Protein AF-A0AAD8YPF7-F1 (afdb_monomer_lite)

Organism: NCBI:txid267567

Secondary structure (DSSP, 8-state):
--------------------------S--PPPPPP-----------------------SSSSSSS--S------------------HHHHHHHHHHHTT--HHHHHHHHHHHHHTT--GGGHHHHHHHHH-BGGGTB-SSHHHHHHHHHHHHHHHTTPPEEEEEEE-GGGEE--SB-TTS-B--EE---TT-EEEEEETT-BHHHHHHH--STTHHHHHHH---TTTTSSS-STTEEEE-TTT--TT--TT---SS---TTS--PPPHHHHHHHTTSSS--TTEEETTT-B--GGGTT-EEEPPS----TTTT-----

Radius of gyration: 32.06 Å; chains: 1; bounding box: 86×51×124 Å

Sequence (318 aa):
MVSGTSIMATYAAPHRRRLISAALSSVMQPPSAQSISSAAKCNTSFARSSSSFMPTESVRNAFNKTSKNFNLRKFSVSKDGSSAQSPTQQTTAFLLSLGYSNAVSKGIIDALIQNGIPHSSLLGMVKGLAGRYEVGEDAGLETLAASVKTELETMQGKEQLKVWFLPSTGWSSEGEDDDGFGIPTIHSMDRAFPVQVHEGTNLADIARFGTSENCGVLREYLECACNGIMACSTCHVVVHPEWFDSTKPSDEVSASGVDQSKIGTPTEAEQDMLDLAFEPQSTSRLGCQITLTKALDGLVILLPEGSNNLMDDIPFDG

Structure (mmCIF, N/CA/C/O backbone):
data_AF-A0AAD8YPF7-F1
#
_entry.id   AF-A0AAD8YPF7-F1
#
loop_
_atom_site.group_PDB
_atom_site.id
_atom_site.type_symbol
_atom_site.label_atom_id
_atom_site.label_alt_id
_atom_site.label_comp_id
_atom_site.label_asym_id
_atom_site.label_entity_id
_atom_site.label_seq_id
_atom_site.pdbx_PDB_ins_code
_atom_site.Cartn_x
_atom_site.Cartn_y
_atom_site.Cartn_z
_atom_site.occupancy
_atom_site.B_iso_or_equiv
_atom_site.auth_seq_id
_atom_site.auth_comp_id
_atom_site.auth_asym_id
_atom_site.auth_atom_id
_atom_site.pdbx_PDB_model_num
ATOM 1 N N . MET A 1 1 ? 33.433 -5.000 -75.483 1.00 39.78 1 MET A N 1
ATOM 2 C CA . MET A 1 1 ? 33.332 -5.836 -74.270 1.00 39.78 1 MET A CA 1
ATOM 3 C C . MET A 1 1 ? 31.909 -5.685 -73.738 1.00 39.78 1 MET A C 1
ATOM 5 O O . MET A 1 1 ? 31.515 -4.561 -73.479 1.00 39.78 1 MET A O 1
ATOM 9 N N . VAL A 1 2 ? 31.146 -6.787 -73.794 1.00 38.09 2 VAL A N 1
ATOM 10 C CA . VAL A 1 2 ? 29.875 -7.166 -73.112 1.00 38.09 2 VAL A CA 1
ATOM 11 C C . VAL A 1 2 ? 29.135 -6.029 -72.365 1.00 38.09 2 VAL A C 1
ATOM 13 O O . VAL A 1 2 ? 29.682 -5.494 -71.414 1.00 38.09 2 VAL A O 1
ATOM 16 N N . SER A 1 3 ? 28.008 -5.470 -72.837 1.00 37.22 3 SER A N 1
ATOM 17 C CA . SER A 1 3 ? 26.609 -5.971 -72.904 1.00 37.22 3 SER A CA 1
ATOM 18 C C . SER A 1 3 ? 25.967 -6.287 -71.543 1.00 37.22 3 SER A C 1
ATOM 20 O O . SER A 1 3 ? 26.499 -7.108 -70.803 1.00 37.22 3 SER A O 1
ATOM 22 N N . GLY A 1 4 ? 24.802 -5.684 -71.252 1.00 36.09 4 GLY A N 1
ATOM 23 C CA . GLY A 1 4 ? 23.932 -6.108 -70.146 1.00 36.09 4 GLY A CA 1
ATOM 24 C C . GLY A 1 4 ? 22.952 -5.051 -69.624 1.00 36.09 4 GLY A C 1
ATOM 25 O O . GLY A 1 4 ? 23.230 -4.386 -68.636 1.00 36.09 4 GLY A O 1
ATOM 26 N N . THR A 1 5 ? 21.804 -4.916 -70.283 1.00 40.69 5 THR A N 1
ATOM 27 C CA . THR A 1 5 ? 20.672 -4.035 -69.949 1.00 40.69 5 THR A CA 1
ATOM 28 C C . THR A 1 5 ? 19.732 -4.675 -68.903 1.00 40.69 5 THR A C 1
ATOM 30 O O . THR A 1 5 ? 19.559 -5.887 -68.921 1.00 40.69 5 THR A O 1
ATOM 33 N N . SER A 1 6 ? 19.141 -3.827 -68.040 1.00 38.59 6 SER A N 1
ATOM 34 C CA . SER A 1 6 ? 17.859 -3.880 -67.277 1.00 38.59 6 SER A CA 1
ATOM 35 C C . SER A 1 6 ? 16.970 -5.131 -67.372 1.00 38.59 6 SER A C 1
ATOM 37 O O . SER A 1 6 ? 16.766 -5.540 -68.503 1.00 38.59 6 SER A O 1
ATOM 39 N N . ILE A 1 7 ? 16.329 -5.588 -66.262 1.00 38.66 7 ILE A N 1
ATOM 40 C CA . ILE A 1 7 ? 14.843 -5.679 -66.077 1.00 38.66 7 ILE A CA 1
ATOM 41 C C . ILE A 1 7 ? 14.451 -5.766 -64.570 1.00 38.66 7 ILE A C 1
ATOM 43 O O . ILE A 1 7 ? 15.032 -6.528 -63.803 1.00 38.66 7 ILE A O 1
ATOM 47 N N . MET A 1 8 ? 13.416 -5.001 -64.195 1.00 39.25 8 MET A N 1
ATOM 48 C CA . MET A 1 8 ? 12.524 -5.126 -63.024 1.00 39.25 8 MET A CA 1
ATOM 49 C C . MET A 1 8 ? 11.818 -6.494 -62.901 1.00 39.25 8 MET A C 1
ATOM 51 O O . MET A 1 8 ? 11.383 -7.053 -63.905 1.00 39.25 8 MET A O 1
ATOM 55 N N . ALA A 1 9 ? 11.543 -6.944 -61.671 1.00 33.50 9 ALA A N 1
ATOM 56 C CA . ALA A 1 9 ? 10.462 -7.894 -61.391 1.00 33.50 9 ALA A CA 1
ATOM 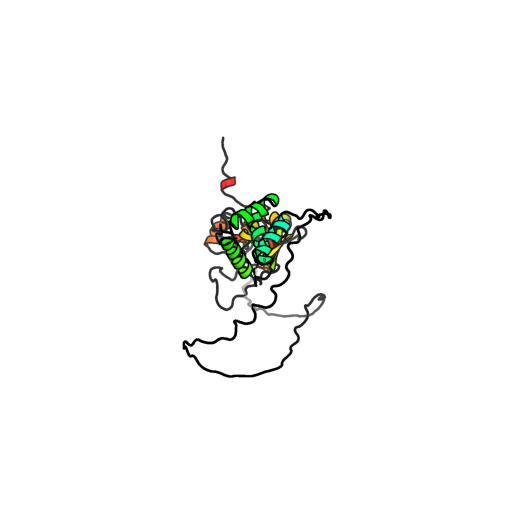57 C C . ALA A 1 9 ? 9.855 -7.658 -59.994 1.00 33.50 9 ALA A C 1
ATOM 59 O O . ALA A 1 9 ? 10.489 -7.870 -58.965 1.00 33.50 9 ALA A O 1
ATOM 60 N N . THR A 1 10 ? 8.603 -7.206 -59.997 1.00 36.31 10 THR A N 1
ATOM 61 C CA . THR A 1 10 ? 7.590 -7.343 -58.942 1.00 36.31 10 THR A CA 1
ATOM 62 C C . THR A 1 10 ? 7.294 -8.821 -58.644 1.00 36.31 10 THR A C 1
ATOM 64 O O . THR A 1 10 ? 7.485 -9.634 -59.535 1.00 36.31 10 THR A O 1
ATOM 67 N N . TYR A 1 11 ? 6.816 -9.151 -57.431 1.00 31.17 11 TYR A N 1
ATOM 68 C CA . TYR A 1 11 ? 5.842 -10.216 -57.050 1.00 31.17 11 TYR A CA 1
ATOM 69 C C . TYR A 1 11 ? 5.904 -10.382 -55.508 1.00 31.17 11 TYR A C 1
ATOM 71 O O . TYR A 1 11 ? 6.934 -10.754 -54.965 1.00 31.17 11 TYR A O 1
ATOM 79 N N . ALA A 1 12 ? 4.951 -9.845 -54.738 1.00 30.47 12 ALA A N 1
ATOM 80 C CA . ALA A 1 12 ? 3.697 -10.474 -54.289 1.00 30.47 12 ALA A CA 1
ATOM 81 C C . ALA A 1 12 ? 3.875 -11.654 -53.300 1.00 30.47 12 ALA A C 1
ATOM 83 O O . ALA A 1 12 ? 4.396 -12.712 -53.641 1.00 30.47 12 ALA A O 1
ATOM 84 N N . ALA A 1 13 ? 3.375 -11.447 -52.075 1.00 36.94 13 ALA A N 1
ATOM 85 C CA . ALA A 1 13 ? 3.257 -12.426 -50.992 1.00 36.94 13 ALA A CA 1
ATOM 86 C C . ALA A 1 13 ? 2.342 -13.615 -51.343 1.00 36.94 13 ALA A C 1
ATOM 88 O O . ALA A 1 13 ? 1.473 -13.505 -52.213 1.00 36.94 13 ALA A O 1
ATOM 89 N N . PRO A 1 14 ? 2.434 -14.715 -50.572 1.00 39.81 14 PRO A N 1
ATOM 90 C CA . PRO A 1 14 ? 1.197 -15.219 -49.979 1.00 39.81 14 PRO A CA 1
ATOM 91 C C . PRO A 1 14 ? 1.333 -15.751 -48.540 1.00 39.81 14 PRO A C 1
ATOM 93 O O . PRO A 1 14 ? 2.233 -16.515 -48.196 1.00 39.81 14 PRO A O 1
ATOM 96 N N . HIS A 1 15 ? 0.314 -15.429 -47.741 1.00 33.12 15 HIS A N 1
ATOM 97 C CA . HIS A 1 15 ? -0.159 -16.191 -46.583 1.00 33.12 15 HIS A CA 1
ATOM 98 C C . HIS A 1 15 ? -0.130 -17.712 -46.814 1.00 33.12 15 HIS A C 1
ATOM 100 O O . HIS A 1 15 ? -0.743 -18.182 -47.774 1.00 33.12 15 HIS A O 1
ATOM 106 N N . ARG A 1 16 ? 0.378 -18.496 -45.847 1.00 34.66 16 ARG A N 1
ATOM 107 C CA . ARG A 1 16 ? -0.171 -19.833 -45.536 1.00 34.66 16 ARG A CA 1
ATOM 108 C C . ARG A 1 16 ? -0.077 -20.193 -44.051 1.00 34.66 16 ARG A C 1
ATOM 110 O O . ARG A 1 16 ? 0.998 -20.295 -43.478 1.00 34.66 16 ARG A O 1
ATOM 117 N N . ARG A 1 17 ? -1.260 -20.475 -43.498 1.00 37.19 17 ARG A N 1
ATOM 118 C CA . ARG A 1 17 ? -1.534 -21.263 -42.288 1.00 37.19 17 ARG A CA 1
ATOM 119 C C . ARG A 1 17 ? -1.098 -22.730 -42.456 1.00 37.19 17 ARG A C 1
ATOM 121 O O . ARG A 1 17 ? -1.396 -23.311 -43.499 1.00 37.19 17 ARG A O 1
ATOM 128 N N . ARG A 1 18 ? -0.564 -23.335 -41.387 1.00 32.81 18 ARG A N 1
ATOM 129 C CA . ARG A 1 18 ? -0.701 -24.746 -40.922 1.00 32.81 18 ARG A CA 1
ATOM 130 C C . ARG A 1 18 ? -0.393 -24.700 -39.410 1.00 32.81 18 ARG A C 1
ATOM 132 O O . ARG A 1 18 ? 0.644 -24.154 -39.074 1.00 32.81 18 ARG A O 1
ATOM 139 N N . LEU A 1 19 ? -1.277 -24.949 -38.437 1.00 31.56 19 LEU A N 1
ATOM 140 C CA . LEU A 1 19 ? -2.079 -26.126 -38.050 1.00 31.56 19 LEU A CA 1
ATOM 141 C C . LEU A 1 19 ? -1.302 -27.447 -37.900 1.00 31.56 19 LEU A C 1
ATOM 143 O O . LEU A 1 19 ? -0.623 -27.859 -38.837 1.00 31.56 19 LEU A O 1
ATOM 147 N N . ILE A 1 20 ? -1.602 -28.117 -36.765 1.00 30.06 20 ILE A N 1
ATOM 148 C CA . ILE A 1 20 ? -1.208 -29.450 -36.238 1.00 30.06 20 ILE A CA 1
ATOM 149 C C . ILE A 1 20 ? 0.003 -29.374 -35.276 1.00 30.06 20 ILE A C 1
ATOM 151 O O . ILE A 1 20 ? 1.048 -28.895 -35.682 1.00 30.06 20 ILE A O 1
ATOM 155 N N . SER A 1 21 ? 0.004 -29.863 -34.027 1.00 27.14 21 SER A N 1
ATOM 156 C CA . SER A 1 21 ? -0.994 -30.478 -33.133 1.00 27.14 21 SER A CA 1
ATOM 157 C C . SER A 1 21 ? -0.307 -30.798 -31.788 1.00 27.14 21 SER A C 1
ATOM 159 O O . SER A 1 21 ? 0.802 -31.313 -31.801 1.00 27.14 21 SER A O 1
ATOM 161 N N . ALA A 1 22 ? -1.032 -30.563 -30.689 1.00 26.92 22 ALA A N 1
ATOM 162 C CA . ALA A 1 22 ? -1.111 -31.323 -29.429 1.00 26.92 22 ALA A CA 1
ATOM 163 C C . ALA A 1 22 ? 0.144 -31.736 -28.621 1.00 26.92 22 ALA A C 1
ATOM 165 O O . ALA A 1 22 ? 0.953 -32.535 -29.078 1.00 26.92 22 ALA A O 1
ATOM 166 N N . ALA A 1 23 ? 0.120 -31.314 -27.343 1.00 26.86 23 ALA A N 1
ATOM 167 C CA . ALA A 1 23 ? 0.445 -32.022 -26.081 1.00 26.86 23 ALA A CA 1
ATOM 168 C C . ALA A 1 23 ? 1.203 -31.034 -25.165 1.00 26.86 23 ALA A C 1
ATOM 170 O O . ALA A 1 23 ? 2.329 -30.673 -25.465 1.00 26.86 23 ALA A O 1
ATOM 171 N N . LEU A 1 24 ? 0.636 -30.441 -24.111 1.00 28.83 24 LEU A N 1
ATOM 172 C CA . LEU A 1 24 ? 0.161 -31.066 -22.876 1.00 28.83 24 LEU A CA 1
ATOM 173 C C . LEU A 1 24 ? -0.682 -30.040 -22.088 1.00 28.83 24 LEU A C 1
ATOM 175 O O . LEU A 1 24 ? -0.175 -28.996 -21.690 1.00 28.83 24 LEU A O 1
ATOM 179 N N . SER A 1 25 ? -1.948 -30.363 -21.819 1.00 27.91 25 SER A N 1
ATOM 180 C CA . SER A 1 25 ? -2.738 -29.754 -20.742 1.00 27.91 25 SER A CA 1
ATOM 181 C C . SER A 1 25 ? -3.178 -30.857 -19.788 1.00 27.91 25 SER A C 1
ATOM 183 O O . SER A 1 25 ? -3.825 -31.814 -20.203 1.00 27.91 25 SER A O 1
ATOM 185 N N . SER A 1 26 ? -2.807 -30.711 -18.521 1.00 28.48 26 SER A N 1
ATOM 186 C CA . SER A 1 26 ? -3.387 -31.336 -17.324 1.00 28.48 26 SER A CA 1
ATOM 187 C C . SER A 1 26 ? -2.631 -30.667 -16.174 1.00 28.48 26 SER A C 1
ATOM 189 O O . SER A 1 26 ? -1.420 -30.826 -16.092 1.00 28.48 26 SER A O 1
ATOM 191 N N . VAL A 1 27 ? -3.178 -29.715 -15.424 1.00 31.62 27 VAL A N 1
ATOM 192 C CA . VAL A 1 27 ? -4.089 -29.839 -14.272 1.00 31.62 27 VAL A CA 1
ATOM 193 C C . VAL A 1 27 ? -4.336 -28.363 -13.885 1.00 31.62 27 VAL A C 1
ATOM 195 O O . VAL A 1 27 ? -3.366 -27.637 -13.726 1.00 31.62 27 VAL A O 1
ATOM 198 N N . MET A 1 28 ? -5.527 -27.761 -13.903 1.00 30.84 28 MET A N 1
ATOM 199 C CA . MET A 1 28 ? -6.545 -27.770 -12.845 1.00 30.84 28 MET A CA 1
ATOM 200 C C . MET A 1 28 ? -7.644 -26.785 -13.305 1.00 30.84 28 MET A C 1
ATOM 202 O O . MET A 1 28 ? -7.340 -25.634 -13.606 1.00 30.84 28 MET A O 1
ATOM 206 N N . GLN A 1 29 ? -8.906 -27.213 -13.378 1.00 35.38 29 GLN A N 1
ATOM 207 C CA . GLN A 1 29 ? -10.068 -26.325 -13.553 1.00 35.38 29 GLN A CA 1
ATOM 208 C C . GLN A 1 29 ? -10.914 -26.328 -12.263 1.00 35.38 29 GLN A C 1
ATOM 210 O O . GLN A 1 29 ? -11.021 -27.383 -11.630 1.00 35.38 29 GLN A O 1
ATOM 215 N N . PRO A 1 30 ? -11.525 -25.192 -11.869 1.00 34.91 30 PRO A N 1
ATOM 216 C CA . PRO A 1 30 ? -12.432 -25.089 -10.721 1.00 34.91 30 PRO A CA 1
ATOM 217 C C . PRO A 1 30 ? -13.845 -25.635 -11.031 1.00 34.91 30 PRO A C 1
ATOM 219 O O . PRO A 1 30 ? -14.236 -25.702 -12.200 1.00 34.91 30 PRO A O 1
ATOM 222 N N . PRO A 1 31 ? -14.635 -26.033 -10.012 1.00 35.88 31 PRO A N 1
ATOM 223 C CA . PRO A 1 31 ? -15.922 -26.683 -10.227 1.00 35.88 31 PRO A CA 1
ATOM 224 C C . PRO A 1 31 ? -17.030 -25.711 -10.659 1.00 35.88 31 PRO A C 1
ATOM 226 O O . PRO A 1 31 ? -17.185 -24.604 -10.150 1.00 35.88 31 PRO A O 1
ATOM 229 N N . SER A 1 32 ? -17.829 -26.213 -11.596 1.00 33.03 32 SER A N 1
ATOM 230 C CA . SER A 1 32 ? -19.013 -25.633 -12.223 1.00 33.03 32 SER A CA 1
ATOM 231 C C . SER A 1 32 ? -20.141 -25.265 -11.254 1.00 33.03 32 SER A C 1
ATOM 233 O O . SER A 1 32 ? -20.543 -26.074 -10.415 1.00 33.03 32 SER A O 1
ATOM 235 N N . ALA A 1 33 ? -20.738 -24.097 -11.492 1.00 31.89 33 ALA A N 1
ATOM 236 C CA . ALA A 1 33 ? -22.042 -23.694 -10.984 1.00 31.89 33 ALA A CA 1
ATOM 237 C C . ALA A 1 33 ? -23.156 -24.618 -11.510 1.00 31.89 33 ALA A C 1
ATOM 239 O O . ALA A 1 33 ? -23.248 -24.874 -12.711 1.00 31.89 33 ALA A O 1
ATOM 240 N N . GLN A 1 34 ? -24.028 -25.083 -10.613 1.00 32.22 34 GLN A N 1
ATOM 241 C CA . GLN A 1 34 ? -25.288 -25.726 -10.976 1.00 32.22 34 GLN A CA 1
ATOM 242 C C . GLN A 1 34 ? -26.455 -24.767 -10.751 1.00 32.22 34 GLN A C 1
ATOM 244 O O . GLN A 1 34 ? -26.636 -24.188 -9.682 1.00 32.22 34 GLN A O 1
ATOM 249 N N . SER A 1 35 ? -27.245 -24.629 -11.810 1.00 29.02 35 SER A N 1
ATOM 250 C CA . SER A 1 35 ? -28.528 -23.950 -11.876 1.00 29.02 35 SER A CA 1
ATOM 251 C C . SER A 1 35 ? -29.584 -24.652 -11.024 1.00 29.02 35 SER A C 1
ATOM 253 O O . SER A 1 35 ? -29.802 -25.853 -11.191 1.00 29.02 35 SER A O 1
ATOM 255 N N . ILE A 1 36 ? -30.339 -23.893 -10.231 1.00 31.20 36 ILE A N 1
ATOM 256 C CA . ILE A 1 36 ? -31.675 -24.306 -9.792 1.00 31.20 36 ILE A CA 1
ATOM 257 C C . ILE A 1 36 ? -32.634 -23.151 -10.071 1.00 31.20 36 ILE A C 1
ATOM 259 O O . ILE A 1 36 ? -32.620 -22.115 -9.413 1.00 31.20 36 ILE A O 1
ATOM 263 N N . SER A 1 37 ? -33.465 -23.341 -11.091 1.00 27.67 37 SER A N 1
ATOM 264 C CA . SER A 1 37 ? -34.674 -22.566 -11.334 1.00 27.67 37 SER A CA 1
ATOM 265 C C . SER A 1 37 ? -35.759 -22.989 -10.348 1.00 27.67 37 SER A C 1
ATOM 267 O O . SER A 1 37 ? -36.035 -24.184 -10.251 1.00 27.67 37 SER A O 1
ATOM 269 N N . SER A 1 38 ? -36.453 -22.044 -9.713 1.00 29.62 38 SER A N 1
ATOM 270 C CA . SER A 1 38 ? -37.900 -22.146 -9.474 1.00 29.62 38 SER A CA 1
ATOM 271 C C . SER A 1 38 ? -38.487 -20.797 -9.076 1.00 29.62 38 SER A C 1
ATOM 273 O O . SER A 1 38 ? -37.969 -20.080 -8.228 1.00 29.62 38 SER A O 1
ATOM 275 N N . ALA A 1 39 ? -39.571 -20.464 -9.763 1.00 29.33 39 ALA A N 1
ATOM 276 C CA . ALA A 1 39 ? -40.303 -19.220 -9.690 1.00 29.33 39 ALA A CA 1
ATOM 277 C C . ALA A 1 39 ? -41.190 -19.131 -8.440 1.00 29.33 39 ALA A C 1
ATOM 279 O O . ALA A 1 39 ? -41.855 -20.096 -8.079 1.00 29.33 39 ALA A O 1
ATOM 280 N N . ALA A 1 40 ? -41.326 -17.924 -7.893 1.00 29.67 40 ALA A N 1
ATOM 281 C CA . ALA A 1 40 ? -42.542 -17.499 -7.212 1.00 29.67 40 ALA A CA 1
ATOM 282 C C . ALA A 1 40 ? -42.760 -16.004 -7.477 1.00 29.67 40 ALA A C 1
ATOM 284 O O . ALA A 1 40 ? -42.086 -15.136 -6.930 1.00 29.67 40 ALA A O 1
ATOM 285 N N . LYS A 1 41 ? -43.703 -15.724 -8.379 1.00 30.06 41 LYS A N 1
ATOM 286 C CA . LYS A 1 41 ? -44.321 -14.411 -8.560 1.00 30.06 41 LYS A CA 1
ATOM 287 C C . LYS A 1 41 ? -45.188 -14.117 -7.336 1.00 30.06 41 LYS A C 1
ATOM 289 O O . LYS A 1 41 ? -46.031 -14.943 -7.004 1.00 30.06 41 LYS A O 1
ATOM 294 N N . CYS A 1 42 ? -45.097 -12.912 -6.784 1.00 24.17 42 CYS A N 1
ATOM 295 C CA . CYS A 1 42 ? -46.293 -12.196 -6.348 1.00 24.17 42 CYS A CA 1
ATOM 296 C C . CYS A 1 42 ? -46.037 -10.684 -6.358 1.00 24.17 42 CYS A C 1
ATOM 298 O O . CYS A 1 42 ? -45.283 -10.153 -5.550 1.00 24.17 42 CYS A O 1
ATOM 300 N N . ASN A 1 43 ? -46.663 -10.018 -7.327 1.00 27.70 43 ASN A N 1
ATOM 301 C CA . ASN A 1 43 ? -46.932 -8.587 -7.322 1.00 27.70 43 ASN A CA 1
ATOM 302 C C . ASN A 1 43 ? -47.932 -8.281 -6.206 1.00 27.70 43 ASN A C 1
ATOM 304 O O . ASN A 1 43 ? -48.954 -8.953 -6.163 1.00 27.70 43 ASN A O 1
ATOM 308 N N . THR A 1 44 ? -47.743 -7.185 -5.475 1.00 30.73 44 THR A N 1
ATOM 309 C CA . THR A 1 44 ? -48.792 -6.161 -5.347 1.00 30.73 44 THR A CA 1
ATOM 310 C C . THR A 1 44 ? -48.198 -4.835 -4.893 1.00 30.73 44 THR A C 1
ATOM 312 O O . THR A 1 44 ? -47.440 -4.739 -3.936 1.00 30.73 44 THR A O 1
ATOM 315 N N . SER A 1 45 ? -48.601 -3.822 -5.638 1.00 27.78 45 SER A N 1
ATOM 316 C CA . SER A 1 45 ? -48.476 -2.390 -5.445 1.00 27.78 45 SER A CA 1
ATOM 317 C C . SER A 1 45 ? -49.170 -1.838 -4.189 1.00 27.78 45 SER A C 1
ATOM 319 O O . SER A 1 45 ? -50.084 -2.470 -3.671 1.00 27.78 45 SER A O 1
ATOM 321 N N . PHE A 1 46 ? -48.848 -0.570 -3.896 1.00 25.84 46 PHE A N 1
ATOM 322 C CA . PHE A 1 46 ? -49.737 0.557 -3.538 1.00 25.84 46 PHE A CA 1
ATOM 323 C C . PHE A 1 46 ? -49.481 1.280 -2.196 1.00 25.84 46 PHE A C 1
ATOM 325 O O . PHE A 1 46 ? -49.451 0.688 -1.127 1.00 25.84 46 PHE A O 1
ATOM 332 N N . ALA A 1 47 ? -49.448 2.613 -2.345 1.00 27.34 47 ALA A N 1
ATOM 333 C CA . ALA A 1 47 ? -49.829 3.693 -1.428 1.00 27.34 47 ALA A CA 1
ATOM 334 C C . ALA A 1 47 ? -48.876 4.203 -0.324 1.00 27.34 47 ALA A C 1
ATOM 336 O O . ALA A 1 47 ? -48.660 3.599 0.719 1.00 27.34 47 ALA A O 1
ATOM 337 N N . ARG A 1 48 ? -48.474 5.468 -0.540 1.00 30.06 48 ARG A N 1
ATOM 338 C CA . ARG A 1 48 ? -48.292 6.527 0.468 1.00 30.06 48 ARG A CA 1
ATOM 339 C C . ARG A 1 48 ? -49.493 6.620 1.422 1.00 30.06 48 ARG A C 1
ATOM 341 O O . ARG A 1 48 ? -50.615 6.702 0.934 1.00 30.06 48 ARG A O 1
ATOM 348 N N . SER A 1 49 ? -49.232 6.877 2.704 1.00 29.22 49 SER A N 1
ATOM 349 C CA . SER A 1 49 ? -49.883 7.974 3.443 1.00 29.22 49 SER A CA 1
ATOM 350 C C . SER A 1 49 ? -49.238 8.206 4.810 1.00 29.22 49 SER A C 1
ATOM 352 O O . SER A 1 49 ? -49.095 7.294 5.618 1.00 29.22 49 SER A O 1
ATOM 354 N N . SER A 1 50 ? -48.909 9.465 5.066 1.00 34.53 50 SER A N 1
ATOM 355 C CA . SER A 1 50 ? -48.716 10.070 6.378 1.00 34.53 50 SER A CA 1
ATOM 356 C C . SER A 1 50 ? -50.032 10.125 7.163 1.00 34.53 50 SER A C 1
ATOM 358 O O . SER A 1 50 ? -51.003 10.666 6.639 1.00 34.53 50 SER A O 1
ATOM 360 N N . SER A 1 51 ? -50.041 9.695 8.426 1.00 29.48 51 SER A N 1
ATOM 361 C CA . SER A 1 51 ? -50.876 10.298 9.478 1.00 29.48 51 SER A CA 1
ATOM 362 C C . SER A 1 51 ? -50.495 9.781 10.866 1.00 29.48 51 SER A C 1
ATOM 364 O O . SER A 1 51 ? -50.422 8.581 11.109 1.00 29.48 51 SER A O 1
ATOM 366 N N . SER A 1 52 ? -50.303 10.734 11.771 1.00 35.25 52 SER A N 1
ATOM 367 C CA . SER A 1 52 ? -50.355 10.635 13.229 1.00 35.25 52 SER A CA 1
ATOM 368 C C . SER A 1 52 ? -51.498 9.761 13.761 1.00 35.25 52 SER A C 1
ATOM 370 O O . SER A 1 52 ? -52.633 10.006 13.364 1.00 35.25 52 SER A O 1
ATOM 372 N N . PHE A 1 53 ? -51.229 8.857 14.717 1.00 26.55 53 PHE A N 1
ATOM 373 C CA . PHE A 1 53 ? -52.185 8.426 15.758 1.00 26.55 53 PHE A CA 1
ATOM 374 C C . PHE A 1 53 ? -51.496 7.554 16.846 1.00 26.55 53 PHE A C 1
ATOM 376 O O . PHE A 1 53 ? -50.966 6.487 16.556 1.00 26.55 53 PHE A O 1
ATOM 383 N N . MET A 1 54 ? -51.498 8.019 18.102 1.00 32.62 54 MET A N 1
ATOM 384 C CA . MET A 1 54 ? -51.519 7.198 19.343 1.00 32.62 54 MET A CA 1
ATOM 385 C C . MET A 1 54 ? -52.989 6.804 19.632 1.00 32.62 54 MET A C 1
ATOM 387 O O . MET A 1 54 ? -53.837 7.440 19.006 1.00 32.62 54 MET A O 1
ATOM 391 N N . PRO A 1 55 ? -53.391 5.924 20.589 1.00 44.59 55 PRO A N 1
ATOM 392 C CA . PRO A 1 55 ? -52.697 5.090 21.601 1.00 44.59 55 PRO A CA 1
ATOM 393 C C . PRO A 1 55 ? -53.089 3.575 21.447 1.00 44.59 55 PRO A C 1
ATOM 395 O O . PRO A 1 55 ? -53.765 3.238 20.486 1.00 44.59 55 PRO A O 1
ATOM 398 N N . THR A 1 56 ? -52.668 2.562 22.229 1.00 32.91 56 THR A N 1
ATOM 399 C CA . THR A 1 56 ? -53.096 2.215 23.606 1.00 32.91 56 THR A CA 1
ATOM 400 C C . THR A 1 56 ? -52.306 1.014 24.180 1.00 32.91 56 THR A C 1
ATOM 402 O O . THR A 1 56 ? -51.962 0.056 23.496 1.00 32.91 56 THR A O 1
ATOM 405 N N . GLU A 1 57 ? -52.009 1.089 25.479 1.00 36.25 57 GLU A N 1
ATOM 406 C CA . GLU A 1 57 ? -52.198 0.042 26.502 1.00 36.25 57 GLU A CA 1
ATOM 407 C C . GLU A 1 57 ? -52.094 -1.462 26.126 1.00 36.25 57 GLU A C 1
ATOM 409 O O . GLU A 1 57 ? -52.996 -2.245 26.403 1.00 36.25 57 GLU A O 1
ATOM 414 N N . SER A 1 58 ? -50.967 -1.929 25.569 1.00 38.41 58 SER A N 1
ATOM 415 C CA . SER A 1 58 ? -50.698 -3.386 25.512 1.00 38.41 58 SER A CA 1
ATOM 416 C C . SER A 1 58 ? -49.220 -3.804 25.480 1.00 38.41 58 SER A C 1
ATOM 418 O O . SER A 1 58 ? -48.872 -4.848 24.944 1.00 38.41 58 SER A O 1
ATOM 420 N N . VAL A 1 59 ? -48.314 -3.014 26.073 1.00 40.53 59 VAL A N 1
ATOM 421 C CA . VAL A 1 59 ? -46.884 -3.406 26.195 1.00 40.53 59 VAL A CA 1
ATOM 422 C C . VAL A 1 59 ? -46.316 -3.162 27.608 1.00 40.53 59 VAL A C 1
ATOM 424 O O . VAL A 1 59 ? -45.128 -3.319 27.861 1.00 40.53 59 VAL A O 1
ATOM 427 N N . ARG A 1 60 ? -47.163 -2.833 28.597 1.00 35.88 60 ARG A N 1
ATOM 428 C CA . ARG A 1 60 ? -46.723 -2.547 29.981 1.00 35.88 60 ARG A CA 1
ATOM 429 C C . ARG A 1 60 ? -46.685 -3.776 30.913 1.00 35.88 60 ARG A C 1
ATOM 431 O O . ARG A 1 60 ? -46.174 -3.670 32.020 1.00 35.88 60 ARG A O 1
ATOM 438 N N . ASN A 1 61 ? -47.129 -4.957 30.472 1.00 33.94 61 ASN A N 1
ATOM 439 C CA . ASN A 1 61 ? -47.246 -6.155 31.326 1.00 33.94 61 ASN A CA 1
ATOM 440 C C . ASN A 1 61 ? -46.3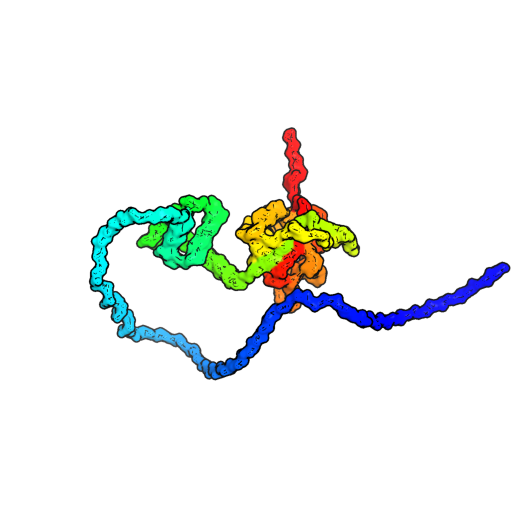66 -7.345 30.899 1.00 33.94 61 ASN A C 1
ATOM 442 O O . ASN A 1 61 ? -46.807 -8.490 30.917 1.00 33.94 61 ASN A O 1
ATOM 446 N N . ALA A 1 62 ? -45.094 -7.088 30.588 1.00 36.31 62 ALA A N 1
ATOM 447 C CA . ALA A 1 62 ? -44.060 -8.132 30.517 1.00 36.31 62 ALA A CA 1
ATOM 448 C C . ALA A 1 62 ? -42.797 -7.804 31.344 1.00 36.31 62 ALA A C 1
ATOM 450 O O . ALA A 1 62 ? -41.808 -8.522 31.265 1.00 36.31 62 ALA A O 1
ATOM 451 N N . PHE A 1 63 ? -42.834 -6.748 32.170 1.00 36.59 63 PHE A N 1
ATOM 452 C CA . PHE A 1 63 ? -41.664 -6.250 32.912 1.00 36.59 63 PHE A CA 1
ATOM 453 C C . PHE A 1 63 ? -41.742 -6.431 34.441 1.00 36.59 63 PHE A C 1
ATOM 455 O O . PHE A 1 63 ? -40.878 -5.957 35.165 1.00 36.59 63 PHE A O 1
ATOM 462 N N . ASN A 1 64 ? -42.754 -7.138 34.961 1.00 37.66 64 ASN A N 1
ATOM 463 C CA . ASN A 1 64 ? -42.927 -7.352 36.406 1.00 37.66 64 ASN A CA 1
ATOM 464 C C . ASN A 1 64 ? -43.321 -8.795 36.746 1.00 37.66 64 ASN A C 1
ATOM 466 O O . ASN A 1 64 ? -44.389 -9.067 37.294 1.00 37.66 64 ASN A O 1
ATOM 470 N N . LYS A 1 65 ? -42.441 -9.749 36.429 1.00 35.69 65 LYS A N 1
ATOM 471 C CA . LYS A 1 65 ? -42.476 -11.082 37.049 1.00 35.69 65 LYS A CA 1
ATOM 472 C C . LYS A 1 65 ? -41.139 -11.798 36.880 1.00 35.69 65 LYS A C 1
ATOM 474 O O . LYS A 1 65 ? -41.037 -12.703 36.074 1.00 35.69 65 LYS A O 1
ATOM 479 N N . THR A 1 66 ? -40.116 -11.368 37.618 1.00 33.47 66 THR A N 1
ATOM 480 C CA . THR A 1 66 ? -39.145 -12.232 38.331 1.00 33.47 66 THR A CA 1
ATOM 481 C C . THR A 1 66 ? -38.298 -11.335 39.249 1.00 33.47 66 THR A C 1
ATOM 483 O O . THR A 1 66 ? -37.090 -11.219 39.109 1.00 33.47 66 THR A O 1
ATOM 486 N N . SER A 1 67 ? -38.944 -10.644 40.191 1.00 38.50 67 SER A N 1
ATOM 487 C CA . SER A 1 67 ? -38.249 -10.088 41.354 1.00 38.50 67 SER A CA 1
ATOM 488 C C . SER A 1 67 ? -38.650 -10.934 42.551 1.00 38.50 67 SER A C 1
ATOM 490 O O . SER A 1 67 ? -39.760 -10.801 43.065 1.00 38.50 67 SER A O 1
ATOM 492 N N . LYS A 1 68 ? -37.793 -11.903 42.885 1.00 40.34 68 LYS A N 1
ATOM 493 C CA . LYS A 1 68 ? -37.655 -12.544 44.199 1.00 40.34 68 LYS A CA 1
ATOM 494 C C . LYS A 1 68 ? -36.433 -13.466 44.157 1.00 40.34 68 LYS A C 1
ATOM 496 O O . LYS A 1 68 ? -36.394 -14.407 43.374 1.00 40.34 68 LYS A O 1
ATOM 501 N N . ASN A 1 69 ? -35.492 -13.178 45.056 1.00 37.28 69 ASN A N 1
ATOM 502 C CA . ASN A 1 69 ? -34.305 -13.956 45.425 1.00 37.28 69 ASN A CA 1
ATOM 503 C C . ASN A 1 69 ? -33.053 -13.793 44.549 1.00 37.28 69 ASN A C 1
ATOM 505 O O . ASN A 1 69 ? -32.547 -14.771 44.009 1.00 37.28 69 ASN A O 1
ATOM 509 N N . PHE A 1 70 ? -32.457 -12.595 44.540 1.00 34.50 70 PHE A N 1
ATOM 510 C CA . PHE A 1 70 ? -30.997 -12.511 44.434 1.00 34.50 70 PHE A CA 1
ATOM 511 C C . PHE A 1 70 ? -30.417 -12.279 45.827 1.00 34.50 70 PHE A C 1
ATOM 513 O O . PHE A 1 70 ? -30.475 -11.199 46.408 1.00 34.50 70 PHE A O 1
ATOM 520 N N . ASN A 1 71 ? -29.971 -13.387 46.404 1.00 31.12 71 ASN A N 1
ATOM 521 C CA . ASN A 1 71 ? -29.323 -13.468 47.696 1.00 31.12 71 ASN A CA 1
ATOM 522 C C . ASN A 1 71 ? -27.956 -12.777 47.576 1.00 31.12 71 ASN A C 1
ATOM 524 O O . ASN A 1 71 ? -27.160 -13.160 46.717 1.00 31.12 71 ASN A O 1
ATOM 528 N N . LEU A 1 72 ? -27.689 -11.779 48.423 1.00 39.41 72 LEU A N 1
ATOM 529 C CA . LEU A 1 72 ? -26.362 -11.200 48.642 1.00 39.41 72 LEU A CA 1
ATOM 530 C C . LEU A 1 72 ? -25.446 -12.280 49.237 1.00 39.41 72 LEU A C 1
ATOM 532 O O . LEU A 1 72 ? -25.141 -12.294 50.429 1.00 39.41 72 LEU A O 1
ATOM 536 N N . ARG A 1 73 ? -24.998 -13.220 48.403 1.00 32.38 73 ARG A N 1
ATOM 537 C CA . ARG A 1 73 ? -23.845 -14.045 48.729 1.00 32.38 73 ARG A CA 1
ATOM 538 C C . ARG A 1 73 ? -22.623 -13.167 48.531 1.00 32.38 73 ARG A C 1
ATOM 540 O O . ARG A 1 73 ? -22.258 -12.842 47.407 1.00 32.38 73 ARG A O 1
ATOM 547 N N . LYS A 1 74 ? -22.016 -12.793 49.662 1.00 33.03 74 LYS A N 1
ATOM 548 C CA . LYS A 1 74 ? -20.571 -12.589 49.805 1.00 33.03 74 LYS A CA 1
ATOM 549 C C . LYS A 1 74 ? -19.850 -13.334 48.681 1.00 33.03 74 LYS A C 1
ATOM 551 O O . LYS A 1 74 ? -19.909 -14.563 48.646 1.00 33.03 74 LYS A O 1
ATOM 556 N N . PHE A 1 75 ? -19.173 -12.599 47.804 1.00 30.41 75 PHE A N 1
ATOM 557 C CA . PHE A 1 75 ? -18.103 -13.168 47.000 1.00 30.41 75 PHE A CA 1
ATOM 558 C C . PHE A 1 75 ? -17.038 -13.659 47.984 1.00 30.41 75 PHE A C 1
ATOM 560 O O . PHE A 1 75 ? -16.173 -12.912 48.435 1.00 30.41 75 PHE A O 1
ATOM 567 N N . SER A 1 76 ? -17.159 -14.917 48.402 1.00 29.19 76 SER A N 1
ATOM 568 C CA . SER A 1 76 ? -16.023 -15.669 48.891 1.00 29.19 76 SER A CA 1
ATOM 569 C C . SER A 1 76 ? -15.081 -15.791 47.706 1.00 29.19 76 SER A C 1
ATOM 571 O O . SER A 1 76 ? -15.435 -16.394 46.694 1.00 29.19 76 SER A O 1
ATOM 573 N N . VAL A 1 77 ? -13.911 -15.170 47.826 1.00 36.28 77 VAL A N 1
ATOM 574 C CA . VAL A 1 77 ? -12.771 -15.414 46.947 1.00 36.28 77 VAL A CA 1
ATOM 575 C C . VAL A 1 77 ? -12.449 -16.902 47.055 1.00 36.28 77 VAL A C 1
ATOM 577 O O . VAL A 1 77 ? -11.781 -17.340 47.991 1.00 36.28 77 VAL A O 1
ATOM 580 N N . SER A 1 78 ? -12.992 -17.688 46.126 1.00 27.81 78 SER A N 1
ATOM 581 C CA . SER A 1 78 ? -12.527 -19.042 45.875 1.00 27.81 78 SER A CA 1
ATOM 582 C C . SER A 1 78 ? -11.164 -18.913 45.223 1.00 27.81 78 SER A C 1
ATOM 584 O O . SER A 1 78 ? -11.007 -18.394 44.119 1.00 27.81 78 SER A O 1
ATOM 586 N N . LYS A 1 79 ? -10.166 -19.308 46.000 1.00 35.28 79 LYS A N 1
ATOM 587 C CA . LYS A 1 79 ? -8.758 -19.366 45.653 1.00 35.28 79 LYS A CA 1
ATOM 588 C C . LYS A 1 79 ? -8.534 -20.607 44.788 1.00 35.28 79 LYS A C 1
ATOM 590 O O . LYS A 1 79 ? -7.891 -21.543 45.237 1.00 35.28 79 LYS A O 1
ATOM 595 N N . ASP A 1 80 ? -9.080 -20.600 43.578 1.00 31.28 80 ASP A N 1
ATOM 596 C CA . ASP A 1 80 ? -8.846 -21.639 42.576 1.00 31.28 80 ASP A CA 1
ATOM 597 C C . ASP A 1 80 ? -8.112 -21.013 41.385 1.00 31.28 80 ASP A C 1
ATOM 599 O O . ASP A 1 80 ? -8.427 -19.905 40.952 1.00 31.28 80 ASP A O 1
ATOM 603 N N . GLY A 1 81 ? -7.047 -21.684 40.944 1.00 40.31 81 G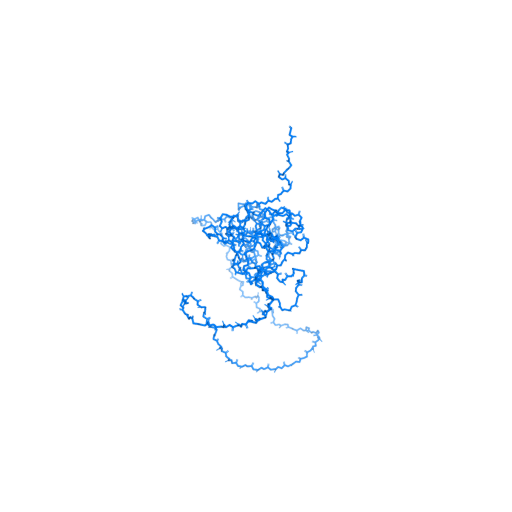LY A N 1
ATOM 604 C CA . GLY A 1 81 ? -5.969 -21.146 40.112 1.00 40.31 81 GLY A CA 1
ATOM 605 C C . GLY A 1 81 ? -6.421 -20.327 38.902 1.00 40.31 81 GLY A C 1
ATOM 606 O O . GLY A 1 81 ? -6.867 -20.868 37.895 1.00 40.31 81 GLY A O 1
ATOM 607 N N . SER A 1 82 ? -6.226 -19.011 38.987 1.00 39.12 82 SER A N 1
ATOM 608 C CA . SER A 1 82 ? -6.324 -18.089 37.859 1.00 39.12 82 SER A CA 1
ATOM 609 C C . SER A 1 82 ? -5.116 -18.297 36.947 1.00 39.12 82 SER A C 1
ATOM 611 O O . SER A 1 82 ? -3.993 -17.923 37.289 1.00 39.12 82 SER A O 1
ATOM 613 N N . SER A 1 83 ? -5.336 -18.899 35.779 1.00 41.91 83 SER A N 1
ATOM 614 C CA . SER A 1 83 ? -4.450 -18.683 34.639 1.00 41.91 83 SER A CA 1
ATOM 615 C C . SER A 1 83 ? -4.396 -17.175 34.397 1.00 41.91 83 SER A C 1
ATOM 617 O O . SER A 1 83 ? -5.430 -16.580 34.088 1.00 41.91 83 SER A O 1
ATOM 619 N N . ALA A 1 84 ? -3.232 -16.554 34.591 1.00 54.84 84 ALA A N 1
ATOM 620 C CA . ALA A 1 84 ? -3.047 -15.118 34.422 1.00 54.84 84 ALA A CA 1
ATOM 621 C C . ALA A 1 84 ? -3.557 -14.686 33.036 1.00 54.84 84 ALA A C 1
ATOM 623 O O . ALA A 1 84 ? -2.926 -14.972 32.019 1.00 54.84 84 ALA A O 1
ATOM 624 N N . GLN A 1 85 ? -4.733 -14.055 32.992 1.00 67.81 85 GLN A N 1
ATOM 625 C CA . GLN A 1 85 ? -5.323 -13.585 31.742 1.00 67.81 85 GLN A CA 1
ATOM 626 C C . GLN A 1 85 ? -4.405 -12.531 31.137 1.00 67.81 85 GLN A C 1
ATOM 628 O O . GLN A 1 85 ? -3.951 -11.627 31.848 1.00 67.81 85 GLN A O 1
ATOM 633 N N . SER A 1 86 ? -4.134 -12.633 29.836 1.00 85.75 86 SER A N 1
ATOM 634 C CA . SER A 1 86 ? -3.264 -11.670 29.165 1.00 85.75 86 SER A CA 1
ATOM 635 C C . SER A 1 86 ? -3.872 -10.258 29.227 1.00 85.75 86 SER A C 1
ATOM 637 O O . SER A 1 86 ? -5.100 -10.118 29.273 1.00 85.75 86 SER A O 1
ATOM 639 N N . PRO A 1 87 ? -3.058 -9.187 29.211 1.00 86.75 87 PRO A N 1
ATOM 640 C CA . PRO A 1 87 ? -3.566 -7.811 29.237 1.00 86.75 87 PRO A CA 1
ATOM 641 C C . PRO A 1 87 ? -4.601 -7.522 28.136 1.00 86.75 87 PRO A C 1
ATOM 643 O O . PRO A 1 87 ? -5.598 -6.835 28.364 1.00 86.75 87 PRO A O 1
ATOM 646 N N . THR A 1 88 ? -4.414 -8.127 26.960 1.00 90.12 88 THR A N 1
ATOM 647 C CA . THR A 1 88 ? -5.368 -8.086 25.848 1.00 90.12 88 THR A CA 1
ATOM 648 C C . THR A 1 88 ? -6.699 -8.744 26.216 1.00 90.12 88 THR A C 1
ATOM 650 O O . THR A 1 88 ? -7.741 -8.124 26.033 1.00 90.12 88 THR A O 1
ATOM 653 N N . GLN A 1 89 ? -6.689 -9.943 26.813 1.00 91.44 89 GLN A N 1
ATOM 654 C CA . GLN A 1 89 ? -7.914 -10.645 27.231 1.00 91.44 89 GLN A CA 1
ATOM 655 C C . GLN A 1 89 ? -8.712 -9.854 28.274 1.00 91.44 89 GLN A C 1
ATOM 657 O O . GLN A 1 89 ? -9.937 -9.774 28.181 1.00 91.44 89 GLN A O 1
ATOM 662 N N . GLN A 1 90 ? -8.027 -9.232 29.238 1.00 92.56 90 GLN A N 1
ATOM 663 C CA . GLN A 1 90 ? -8.670 -8.393 30.254 1.00 92.56 90 GLN A CA 1
ATOM 664 C C . GLN A 1 90 ? -9.322 -7.150 29.631 1.00 92.56 90 GLN A C 1
ATOM 666 O O . GLN A 1 90 ? -10.434 -6.773 30.001 1.00 92.56 90 GLN A O 1
ATOM 671 N N . THR A 1 91 ? -8.648 -6.535 28.655 1.00 92.62 91 THR A N 1
ATOM 672 C CA . THR A 1 91 ? -9.157 -5.363 27.927 1.00 92.62 91 THR A CA 1
ATOM 673 C C . THR A 1 91 ? -10.371 -5.725 27.074 1.00 92.62 91 THR A C 1
ATOM 675 O O . THR A 1 91 ? -11.387 -5.035 27.132 1.00 92.62 91 THR A O 1
ATOM 678 N N . THR A 1 92 ? -10.320 -6.847 26.350 1.00 94.25 92 THR A N 1
ATOM 679 C CA . THR A 1 92 ? -11.465 -7.354 25.583 1.00 94.25 92 THR A CA 1
ATOM 680 C C . THR A 1 92 ? -12.661 -7.630 26.492 1.00 94.25 92 THR A C 1
ATOM 682 O O . THR A 1 92 ? -13.767 -7.199 26.182 1.00 94.25 92 THR A O 1
ATOM 685 N N . ALA A 1 93 ? -12.462 -8.295 27.634 1.00 93.94 93 ALA A N 1
ATOM 686 C CA . ALA A 1 93 ? -13.546 -8.578 28.575 1.00 93.94 93 ALA A CA 1
ATOM 687 C C . ALA A 1 93 ? -14.212 -7.295 29.105 1.00 93.94 93 ALA A C 1
ATOM 689 O O . ALA A 1 93 ? -15.435 -7.241 29.228 1.00 93.94 93 ALA A O 1
ATOM 690 N N . PHE A 1 94 ? -13.423 -6.249 29.371 1.00 93.50 94 PHE A N 1
ATOM 691 C CA . PHE A 1 94 ? -13.946 -4.948 29.781 1.00 93.50 94 PHE A CA 1
ATOM 692 C C . PHE A 1 94 ? -14.791 -4.290 28.680 1.00 93.50 94 PHE A C 1
ATOM 694 O O . PHE A 1 94 ? -15.918 -3.883 28.947 1.00 93.50 94 PHE A O 1
ATOM 701 N N . LEU A 1 95 ? -14.308 -4.251 27.436 1.00 93.31 95 LEU A N 1
ATOM 702 C CA . LEU A 1 95 ? -15.057 -3.680 26.309 1.00 93.31 95 LEU A CA 1
ATOM 703 C C . LEU A 1 95 ? -16.376 -4.425 26.047 1.00 93.31 95 LEU A C 1
ATOM 705 O O . LEU A 1 95 ? -17.411 -3.793 25.842 1.00 93.31 95 LEU A O 1
ATOM 709 N N . LEU A 1 96 ? -16.374 -5.757 26.153 1.00 93.94 96 LEU A N 1
ATOM 710 C CA . LEU A 1 96 ? -17.600 -6.556 26.066 1.00 93.94 96 LEU A CA 1
ATOM 711 C C . LEU A 1 96 ? -18.591 -6.215 27.191 1.00 93.94 96 LEU A C 1
ATOM 713 O O . LEU A 1 96 ? -19.795 -6.180 26.951 1.00 93.94 96 LEU A O 1
ATOM 717 N N . SER A 1 97 ? -18.105 -5.929 28.407 1.00 91.75 97 SER A N 1
ATOM 718 C CA . SER A 1 97 ? -18.966 -5.531 29.533 1.00 91.75 97 SER A CA 1
ATOM 719 C C . SER A 1 97 ? -19.648 -4.173 29.329 1.00 91.75 97 SER A C 1
ATOM 721 O O . SER A 1 97 ? -20.727 -3.952 29.871 1.00 91.75 97 SER A O 1
ATOM 723 N N . LEU A 1 98 ? -19.060 -3.303 28.499 1.00 89.88 98 LEU A N 1
ATOM 724 C CA . LEU A 1 98 ? -19.653 -2.033 28.070 1.00 89.88 98 LEU A CA 1
ATOM 725 C C . LEU A 1 98 ? -20.643 -2.198 26.901 1.00 89.88 98 LEU A C 1
ATOM 727 O O . LEU A 1 98 ? -21.273 -1.229 26.496 1.00 89.88 98 LEU A O 1
ATOM 731 N N . G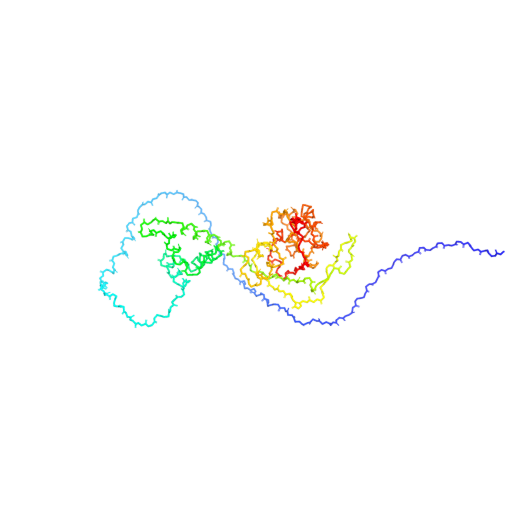LY A 1 99 ? -20.798 -3.411 26.357 1.00 90.69 99 GLY A N 1
ATOM 732 C CA . GLY A 1 99 ? -21.730 -3.705 25.265 1.00 90.69 99 GLY A CA 1
ATOM 733 C C . GLY A 1 99 ? -21.133 -3.625 23.856 1.00 90.69 99 GLY A C 1
ATOM 734 O O . GLY A 1 99 ? -21.871 -3.777 22.882 1.00 90.69 99 GLY A O 1
ATOM 735 N N . TYR A 1 100 ? -19.817 -3.434 23.712 1.00 93.06 100 TYR A N 1
ATOM 736 C CA . TYR A 1 100 ? -19.167 -3.484 22.400 1.00 93.06 100 TYR A CA 1
ATOM 737 C C . TYR A 1 100 ? -19.127 -4.915 21.851 1.00 93.06 100 TYR A C 1
ATOM 739 O O . TYR A 1 100 ? -19.003 -5.887 22.595 1.00 93.06 100 TYR A O 1
ATOM 747 N N . SER A 1 101 ? -19.205 -5.064 20.525 1.00 93.50 101 SER A N 1
ATOM 748 C CA . SER A 1 101 ? -19.060 -6.373 19.880 1.00 93.50 101 SER A CA 1
ATOM 749 C C . SER A 1 101 ? -17.609 -6.866 19.945 1.00 93.50 101 SER A C 1
ATOM 751 O O . SER A 1 101 ? -16.678 -6.083 20.150 1.00 93.50 101 SER A O 1
ATOM 753 N N . ASN A 1 102 ? -17.389 -8.168 19.740 1.00 93.12 102 ASN A N 1
ATOM 754 C CA . ASN A 1 102 ? -16.037 -8.740 19.742 1.00 93.12 102 ASN A CA 1
ATOM 755 C C . ASN A 1 102 ? -15.150 -8.110 18.648 1.00 93.12 102 ASN A C 1
ATOM 757 O O . ASN A 1 102 ? -14.010 -7.743 18.916 1.00 93.12 102 ASN A O 1
ATOM 761 N N . ALA A 1 103 ? -15.710 -7.890 17.453 1.00 90.44 103 ALA A N 1
ATOM 762 C CA . ALA A 1 103 ? -15.004 -7.265 16.336 1.00 90.44 103 ALA A CA 1
ATOM 763 C C . ALA A 1 103 ? -14.578 -5.821 16.648 1.00 90.44 103 ALA A C 1
ATOM 765 O O . ALA A 1 103 ? -13.415 -5.477 16.463 1.00 90.44 103 ALA A O 1
ATOM 766 N N . VAL A 1 104 ? -15.486 -5.003 17.195 1.00 92.25 104 VAL A N 1
ATOM 767 C CA . VAL A 1 104 ? -15.172 -3.616 17.580 1.00 92.25 104 VAL A CA 1
ATOM 768 C C . VAL A 1 104 ? -14.162 -3.593 18.726 1.00 92.25 104 VAL A C 1
ATOM 770 O O . VAL A 1 104 ? -13.217 -2.815 18.699 1.00 92.25 104 VAL A O 1
ATOM 773 N N . SER A 1 105 ? -14.303 -4.495 19.702 1.00 93.81 105 SER A N 1
ATOM 774 C CA . SER A 1 105 ? -13.373 -4.588 20.832 1.00 93.81 105 SER A CA 1
ATOM 775 C C . SER A 1 105 ? -11.953 -4.929 20.380 1.00 93.81 105 SER A C 1
ATOM 777 O O . SER A 1 105 ? -10.991 -4.347 20.873 1.00 93.81 105 SER A O 1
ATOM 779 N N . LYS A 1 106 ? -11.823 -5.864 19.431 1.00 93.06 106 LYS A N 1
ATOM 780 C CA . LYS A 1 106 ? -10.540 -6.211 18.822 1.00 93.06 106 LYS A CA 1
ATOM 781 C C . LYS A 1 106 ? -9.973 -5.031 18.027 1.00 93.06 106 LYS A C 1
ATOM 783 O O . LYS A 1 106 ? -8.824 -4.680 18.252 1.00 93.06 106 LYS A O 1
ATOM 788 N N . GLY A 1 107 ? -10.784 -4.375 17.194 1.00 91.12 107 GLY A N 1
ATOM 789 C CA . GLY A 1 107 ? -10.344 -3.218 16.407 1.00 91.12 107 GLY A CA 1
ATOM 790 C C . GLY A 1 107 ? -9.858 -2.044 17.265 1.00 91.12 107 GLY A C 1
ATOM 791 O O . GLY A 1 107 ? -8.828 -1.456 16.961 1.00 91.12 107 GLY A O 1
ATOM 792 N N . ILE A 1 108 ? -10.515 -1.759 18.397 1.00 93.88 108 ILE A N 1
ATOM 793 C CA . ILE A 1 108 ? -10.045 -0.748 19.365 1.00 93.88 108 ILE A CA 1
ATOM 794 C C . ILE A 1 108 ? -8.661 -1.118 19.914 1.00 93.88 108 ILE A C 1
ATOM 796 O O . ILE A 1 108 ? -7.781 -0.266 20.012 1.00 93.88 108 ILE A O 1
ATOM 800 N N . ILE A 1 109 ? -8.462 -2.383 20.288 1.00 93.81 109 ILE A N 1
ATOM 801 C CA . ILE A 1 109 ? -7.181 -2.856 20.822 1.00 93.81 109 ILE A CA 1
ATOM 802 C C . ILE A 1 109 ? -6.086 -2.777 19.752 1.00 93.81 109 ILE A C 1
ATOM 804 O O . ILE A 1 109 ? -5.003 -2.272 20.044 1.00 93.81 109 ILE A O 1
ATOM 808 N N . ASP A 1 110 ? -6.373 -3.234 18.535 1.00 90.88 110 ASP A N 1
ATOM 809 C CA . ASP A 1 110 ? -5.429 -3.224 17.416 1.00 90.88 110 ASP A CA 1
ATOM 810 C C . ASP A 1 110 ? -5.018 -1.782 17.066 1.00 90.88 110 ASP A C 1
ATOM 812 O O . ASP A 1 110 ? -3.825 -1.498 16.954 1.00 90.88 110 ASP A O 1
ATOM 816 N N . ALA A 1 111 ? -5.972 -0.844 17.022 1.00 89.81 111 ALA A N 1
ATOM 817 C CA . ALA A 1 111 ? -5.699 0.575 16.797 1.00 89.81 111 ALA A CA 1
ATOM 818 C C . ALA A 1 111 ? -4.801 1.182 17.890 1.00 89.81 111 ALA A C 1
ATOM 820 O O . ALA A 1 111 ? -3.868 1.931 17.593 1.00 89.81 111 ALA A O 1
ATOM 821 N N . LEU A 1 112 ? -5.030 0.849 19.166 1.00 91.62 112 LEU A N 1
ATOM 822 C CA . LEU A 1 112 ? -4.173 1.322 20.261 1.00 91.62 112 LEU A CA 1
ATOM 823 C C . LEU A 1 112 ? -2.748 0.765 20.147 1.00 91.62 112 LEU A C 1
ATOM 825 O O . LEU A 1 112 ? -1.787 1.509 20.335 1.00 91.62 112 LEU A O 1
ATOM 829 N N . ILE A 1 113 ? -2.600 -0.517 19.808 1.00 90.94 113 ILE A N 1
ATOM 830 C CA . ILE A 1 113 ? -1.286 -1.148 19.620 1.00 90.94 113 ILE A CA 1
ATOM 831 C C . ILE A 1 113 ? -0.534 -0.493 18.456 1.00 90.94 113 ILE A C 1
ATOM 833 O O . ILE A 1 113 ? 0.648 -0.184 18.594 1.00 90.94 113 ILE A O 1
ATOM 837 N N . GLN A 1 114 ? -1.214 -0.228 17.337 1.00 84.25 114 GLN A N 1
ATOM 838 C CA . GLN A 1 114 ? -0.626 0.453 16.178 1.00 84.25 114 GLN A CA 1
ATOM 839 C C . GLN A 1 114 ? -0.134 1.866 16.512 1.00 84.25 114 GLN A C 1
ATOM 841 O O . GLN A 1 114 ? 0.896 2.295 16.002 1.00 84.25 114 GLN A O 1
ATOM 846 N N . ASN A 1 115 ? -0.811 2.562 17.428 1.00 88.62 115 ASN A N 1
ATOM 847 C CA . ASN A 1 115 ? -0.380 3.864 17.942 1.00 88.62 115 ASN A CA 1
ATOM 848 C C . ASN A 1 115 ? 0.716 3.761 19.025 1.00 88.62 115 ASN A C 1
ATOM 850 O O . ASN A 1 115 ? 0.985 4.724 19.743 1.00 88.62 115 ASN A O 1
ATOM 854 N N . GLY A 1 116 ? 1.353 2.595 19.163 1.00 87.94 116 GLY A N 1
ATOM 855 C CA . GLY A 1 116 ? 2.488 2.383 20.057 1.00 87.94 116 GLY A CA 1
ATOM 856 C C . GLY A 1 116 ? 2.110 2.149 21.518 1.00 87.94 116 GLY A C 1
ATOM 857 O O . GLY A 1 116 ? 2.984 2.201 22.385 1.00 87.94 116 GLY A O 1
ATOM 858 N N . ILE A 1 117 ? 0.836 1.880 21.831 1.00 91.44 117 ILE A N 1
ATOM 859 C CA . ILE A 1 117 ? 0.435 1.561 23.204 1.00 91.44 117 ILE A CA 1
ATOM 860 C C . ILE A 1 117 ? 0.868 0.126 23.539 1.00 91.44 117 ILE A C 1
ATOM 862 O O . ILE A 1 117 ? 0.400 -0.827 22.910 1.00 91.44 117 ILE A O 1
ATOM 866 N N . PRO A 1 118 ? 1.724 -0.074 24.559 1.00 90.88 118 PRO A N 1
ATOM 867 C CA . PRO A 1 118 ? 2.180 -1.405 24.926 1.00 90.88 118 PRO A CA 1
ATOM 868 C C . PRO A 1 118 ? 1.033 -2.225 25.522 1.00 90.88 118 PRO A C 1
ATOM 870 O O . PRO A 1 118 ? 0.178 -1.701 26.243 1.00 90.88 118 PRO A O 1
ATOM 873 N N . HIS A 1 119 ? 1.070 -3.544 25.307 1.00 91.00 119 HIS A N 1
ATOM 874 C CA . HIS A 1 119 ? 0.030 -4.469 25.771 1.00 91.00 119 HIS A CA 1
ATOM 875 C C . HIS A 1 119 ? -0.302 -4.319 27.265 1.00 91.00 119 HIS A C 1
ATOM 877 O O . HIS A 1 119 ? -1.463 -4.421 27.650 1.00 91.00 119 HIS A O 1
ATOM 883 N N . SER A 1 120 ? 0.694 -4.029 28.110 1.00 90.25 120 SER A N 1
ATOM 884 C CA . SER A 1 120 ? 0.522 -3.839 29.556 1.00 90.25 120 SER A CA 1
ATOM 885 C C . SER A 1 120 ? -0.375 -2.656 29.932 1.00 90.25 120 SER A C 1
ATOM 887 O O . SER A 1 120 ? -1.014 -2.692 30.981 1.00 90.25 120 SER A O 1
ATOM 889 N N . SER A 1 121 ? -0.424 -1.616 29.097 1.00 93.06 121 SER A N 1
ATOM 890 C CA . SER A 1 121 ? -1.124 -0.358 29.388 1.00 93.06 121 SER A CA 1
ATOM 891 C C . SER A 1 121 ? -2.521 -0.286 28.767 1.00 93.06 121 SER A C 1
ATOM 893 O O . SER A 1 121 ? -3.273 0.636 29.084 1.00 93.06 121 SER A O 1
ATOM 895 N N . LEU A 1 122 ? -2.898 -1.262 27.930 1.00 93.44 122 LEU A N 1
ATOM 896 C CA . LEU A 1 122 ? -4.162 -1.271 27.183 1.00 93.44 122 LEU A CA 1
ATOM 897 C C . LEU A 1 122 ? -5.384 -1.074 28.085 1.00 93.44 122 LEU A C 1
ATOM 899 O O . LEU A 1 122 ? -6.178 -0.166 27.859 1.00 93.44 122 LEU A O 1
ATOM 903 N N . LEU A 1 123 ? -5.508 -1.874 29.146 1.00 92.00 123 LEU A N 1
ATOM 904 C CA . LEU A 1 123 ? -6.669 -1.816 30.035 1.00 92.00 123 LEU A CA 1
ATOM 905 C C . LEU A 1 123 ? -6.792 -0.457 30.737 1.00 92.00 123 LEU A C 1
ATOM 907 O O . LEU A 1 123 ? -7.898 0.053 30.901 1.00 92.00 123 LEU A O 1
ATOM 911 N N . GLY A 1 124 ? -5.666 0.120 31.164 1.00 89.88 124 GLY A N 1
ATOM 912 C CA . GLY A 1 124 ? -5.637 1.428 31.818 1.00 89.88 124 GLY A CA 1
ATOM 913 C C . GLY A 1 124 ? -6.056 2.545 30.867 1.00 89.88 124 GLY A C 1
ATOM 914 O O . GLY A 1 124 ? -6.917 3.349 31.216 1.00 89.88 124 GLY A O 1
ATOM 915 N N . MET A 1 125 ? -5.512 2.534 29.647 1.00 91.75 125 MET A N 1
ATOM 916 C CA . MET A 1 125 ? -5.867 3.487 28.593 1.00 91.75 125 MET A CA 1
ATOM 917 C C . MET A 1 125 ? -7.350 3.390 28.228 1.00 91.75 125 MET A C 1
ATOM 919 O O . MET A 1 125 ? -8.048 4.399 28.240 1.00 91.75 125 MET A O 1
ATOM 923 N N . VAL A 1 126 ? -7.863 2.179 27.989 1.00 92.25 126 VAL A N 1
ATOM 924 C CA . VAL A 1 126 ? -9.275 1.963 27.638 1.00 92.25 126 VAL A CA 1
ATOM 925 C C . VAL A 1 126 ? -10.211 2.383 28.771 1.00 92.25 126 VAL A C 1
ATOM 927 O O . VAL A 1 126 ? -11.234 3.007 28.508 1.00 92.25 126 VAL A O 1
ATOM 930 N N . LYS A 1 127 ? -9.867 2.110 30.036 1.00 90.12 127 LYS A N 1
ATOM 931 C CA . LYS A 1 127 ? -10.638 2.611 31.188 1.00 90.12 127 LYS A CA 1
ATOM 932 C C . LYS A 1 127 ? -10.611 4.135 31.291 1.00 90.12 127 LYS A C 1
ATOM 934 O O . LYS A 1 127 ? -11.628 4.724 31.633 1.00 90.12 127 LYS A O 1
ATOM 939 N N . GLY A 1 128 ? -9.474 4.762 30.990 1.00 88.62 128 GLY A N 1
ATOM 940 C CA . GLY A 1 128 ? -9.357 6.218 30.923 1.00 88.62 128 GLY A CA 1
ATOM 941 C C . GLY A 1 128 ? -10.263 6.816 29.847 1.00 88.62 128 GLY A C 1
ATOM 942 O O . GLY A 1 128 ? -11.018 7.736 30.139 1.00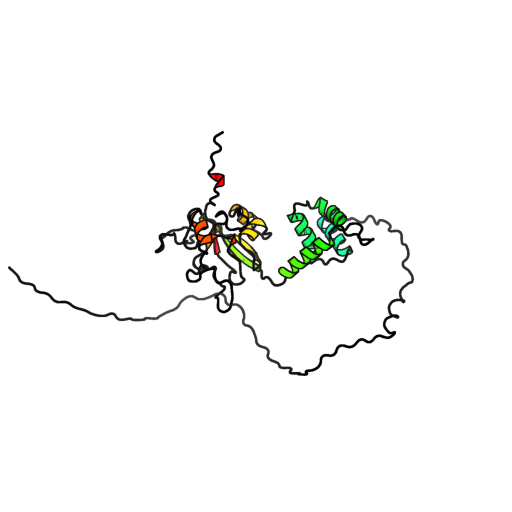 88.62 128 GLY A O 1
ATOM 943 N N . LEU A 1 129 ? -10.252 6.236 28.641 1.00 89.31 129 LEU A N 1
ATOM 944 C CA . LEU A 1 129 ? -11.108 6.642 27.519 1.00 89.31 129 LEU A CA 1
ATOM 945 C C . LEU A 1 129 ? -12.599 6.395 27.788 1.00 89.31 129 LEU A C 1
ATOM 947 O O . LEU A 1 129 ? -13.445 7.169 27.342 1.00 89.31 129 LEU A O 1
ATOM 951 N N . ALA A 1 130 ? -12.937 5.324 28.513 1.00 86.31 130 ALA A N 1
ATOM 952 C CA . ALA A 1 130 ? -14.311 5.045 28.932 1.00 86.31 130 ALA A CA 1
ATOM 953 C C . ALA A 1 130 ? -14.848 6.101 29.914 1.00 86.31 130 ALA A C 1
ATOM 955 O O . ALA A 1 130 ? -16.061 6.214 30.073 1.00 86.31 130 ALA A O 1
ATOM 956 N N . GLY A 1 131 ? -13.959 6.857 30.570 1.00 83.50 131 GLY A N 1
ATOM 957 C CA . GLY A 1 131 ? -14.326 7.880 31.539 1.00 83.50 131 GLY A CA 1
ATOM 958 C C . GLY A 1 131 ? -15.127 7.311 32.710 1.00 83.50 131 GLY A C 1
ATOM 959 O O . GLY A 1 131 ? -14.982 6.148 33.104 1.00 83.50 131 GLY A O 1
ATOM 960 N N . ARG A 1 132 ? -16.011 8.137 33.276 1.00 76.25 132 ARG A N 1
ATOM 961 C CA . ARG A 1 132 ? -17.036 7.651 34.204 1.00 76.25 132 ARG A CA 1
ATOM 962 C C . ARG A 1 132 ? -18.259 7.214 33.408 1.00 76.25 132 ARG A C 1
ATOM 964 O O . ARG A 1 132 ? -19.321 7.827 33.488 1.00 76.25 132 ARG A O 1
ATOM 971 N N . TYR A 1 133 ? -18.112 6.104 32.693 1.00 62.22 133 TYR A N 1
ATOM 972 C CA . TYR A 1 133 ? -19.185 5.537 31.879 1.00 62.22 133 TYR A CA 1
ATOM 973 C C . TYR A 1 133 ? -20.494 5.330 32.671 1.00 62.22 133 TYR A C 1
ATOM 975 O O . TYR A 1 133 ? -21.583 5.513 32.140 1.00 62.22 133 TYR A O 1
ATOM 983 N N . GLU A 1 134 ? -20.400 5.044 33.978 1.00 62.09 134 GLU A N 1
ATOM 984 C CA . GLU A 1 134 ? -21.556 4.879 34.878 1.00 62.09 134 GLU A CA 1
ATOM 985 C C . GLU A 1 134 ? -22.427 6.141 35.047 1.00 62.09 134 GLU A C 1
ATOM 987 O O . GLU A 1 134 ? -23.591 6.027 35.426 1.00 62.09 134 GLU A O 1
ATOM 992 N N . VAL A 1 135 ? -21.894 7.334 34.760 1.00 73.38 135 VAL A N 1
ATOM 993 C CA . VAL A 1 135 ? -22.629 8.616 34.777 1.00 73.38 135 VAL A CA 1
ATOM 994 C C . VAL A 1 135 ? -22.796 9.227 33.381 1.00 73.38 135 VAL A C 1
ATOM 996 O O . VAL A 1 135 ? -23.258 10.358 33.265 1.00 73.38 135 VAL A O 1
ATOM 999 N N . GLY A 1 136 ? -22.486 8.474 32.319 1.00 66.88 136 GLY A N 1
ATOM 1000 C CA . GLY A 1 136 ? -22.652 8.924 30.932 1.00 66.88 136 GLY A CA 1
ATOM 1001 C C . GLY A 1 136 ? -21.632 9.973 30.479 1.00 66.88 136 GLY A C 1
ATOM 1002 O O . GLY A 1 136 ? -21.863 10.646 29.482 1.00 66.88 136 GLY A O 1
ATOM 1003 N N . GLU A 1 137 ? -20.522 10.127 31.205 1.00 71.25 137 GLU A N 1
ATOM 1004 C CA . GLU A 1 137 ? -19.388 10.959 30.792 1.00 71.25 137 GLU A CA 1
ATOM 1005 C C . GLU A 1 137 ? -18.353 10.067 30.089 1.00 71.25 137 GLU A C 1
ATOM 1007 O O . GLU A 1 137 ? -17.558 9.393 30.756 1.00 71.25 137 GLU A O 1
ATOM 1012 N N . ASP A 1 138 ? -18.376 10.038 28.752 1.00 77.50 138 ASP A N 1
ATOM 1013 C CA . ASP A 1 138 ? -17.329 9.406 27.947 1.00 77.50 138 ASP A CA 1
ATOM 1014 C C . ASP A 1 138 ? -16.137 10.361 27.753 1.00 77.50 138 ASP A C 1
ATOM 1016 O O . ASP A 1 138 ? -16.290 11.582 27.707 1.00 77.50 138 ASP A O 1
ATOM 1020 N N . ALA A 1 139 ? -14.928 9.804 27.668 1.00 79.50 139 ALA A N 1
ATOM 1021 C CA . ALA A 1 139 ? -13.705 10.560 27.403 1.00 79.50 139 ALA A CA 1
ATOM 1022 C C . ALA A 1 139 ? -13.136 10.249 26.004 1.00 79.50 139 ALA A C 1
ATOM 1024 O O . ALA A 1 139 ? -11.924 10.316 25.794 1.00 79.50 139 ALA A O 1
ATOM 1025 N N . GLY A 1 140 ? -14.000 9.883 25.050 1.00 86.31 140 GLY A N 1
ATOM 1026 C CA . GLY A 1 140 ? -13.638 9.604 23.659 1.00 86.31 140 GLY A CA 1
ATOM 1027 C C . GLY A 1 140 ? -13.631 8.127 23.255 1.00 86.31 140 GLY A C 1
ATOM 1028 O O . GLY A 1 140 ? -13.351 7.833 22.091 1.00 86.31 140 GLY A O 1
ATOM 1029 N N . LEU A 1 141 ? -13.955 7.183 24.154 1.00 90.50 141 LEU A N 1
ATOM 1030 C CA . LEU A 1 141 ? -14.054 5.762 23.780 1.00 90.50 141 LEU A CA 1
ATOM 1031 C C . LEU A 1 141 ? -15.173 5.504 22.763 1.00 90.50 141 LEU A C 1
ATOM 1033 O O . LEU A 1 141 ? -14.987 4.682 21.869 1.00 90.50 141 LEU A O 1
ATOM 1037 N N . GLU A 1 142 ? -16.307 6.200 22.876 1.00 88.88 142 GLU A N 1
ATOM 1038 C CA . GLU A 1 142 ? -17.421 6.048 21.931 1.00 88.88 142 GLU A CA 1
ATOM 1039 C C . GLU A 1 142 ? -17.034 6.553 20.537 1.00 88.88 142 GLU A C 1
ATOM 1041 O O . GLU A 1 142 ? -17.248 5.857 19.546 1.00 88.88 142 GLU A O 1
ATOM 1046 N N . THR A 1 143 ? -16.361 7.704 20.461 1.00 90.25 143 THR A N 1
ATOM 1047 C CA . THR A 1 143 ? -15.807 8.242 19.210 1.00 90.25 143 THR A CA 1
ATOM 1048 C C . THR A 1 143 ? -14.816 7.273 18.563 1.00 90.25 143 THR A C 1
ATOM 1050 O O . THR A 1 143 ? -14.905 7.006 17.364 1.00 90.25 143 THR A O 1
ATOM 1053 N N . LEU A 1 144 ? -13.902 6.691 19.349 1.00 91.81 144 LEU A N 1
ATOM 1054 C CA . LEU A 1 144 ? -12.963 5.683 18.852 1.00 91.81 144 LEU A CA 1
ATOM 1055 C C . LEU A 1 144 ? -13.700 4.434 18.347 1.00 91.81 144 LEU A C 1
ATOM 1057 O O . LEU A 1 144 ? -13.410 3.941 17.259 1.00 91.81 144 LEU A O 1
ATOM 1061 N N . ALA A 1 145 ? -14.685 3.946 19.102 1.00 91.69 145 ALA A N 1
ATOM 1062 C CA . ALA A 1 145 ? -15.485 2.791 18.713 1.00 91.69 145 ALA A CA 1
ATOM 1063 C C . ALA A 1 145 ? -16.292 3.046 17.429 1.00 91.69 145 ALA A C 1
ATOM 1065 O O . ALA A 1 145 ? -16.381 2.159 16.581 1.00 91.69 145 ALA A O 1
ATOM 1066 N N . ALA A 1 146 ? -16.848 4.249 17.256 1.00 89.88 146 ALA A N 1
ATOM 1067 C CA . ALA A 1 146 ? -17.552 4.655 16.043 1.00 89.88 146 ALA A CA 1
ATOM 1068 C C . ALA A 1 146 ? -16.614 4.707 14.825 1.00 89.88 146 ALA A C 1
ATOM 1070 O O . ALA A 1 146 ? -16.981 4.229 13.747 1.00 89.88 146 ALA A O 1
ATOM 1071 N N . SER A 1 147 ? -15.387 5.210 15.005 1.00 91.25 147 SER A N 1
ATOM 1072 C CA . SER A 1 147 ? -14.354 5.193 13.962 1.00 91.25 147 SER A CA 1
ATOM 1073 C C . SER A 1 147 ? -14.005 3.762 13.548 1.00 91.25 147 SER A C 1
ATOM 1075 O O . SER A 1 147 ? -14.086 3.429 12.368 1.00 91.25 147 SER A O 1
ATOM 1077 N N . VAL A 1 148 ? -13.711 2.888 14.518 1.00 91.94 148 VAL A N 1
ATOM 1078 C CA . VAL A 1 148 ? -13.405 1.467 14.268 1.00 91.94 148 VAL A CA 1
ATOM 1079 C C . VAL A 1 148 ? -14.577 0.764 13.586 1.00 91.94 148 VAL A C 1
ATOM 1081 O O . VAL A 1 148 ? -14.386 -0.052 12.692 1.00 91.94 148 VAL A O 1
ATOM 1084 N N . LYS A 1 149 ? -15.816 1.072 13.977 1.00 91.19 149 LYS A N 1
ATOM 1085 C CA . LYS A 1 149 ? -17.000 0.488 13.343 1.00 91.19 149 LYS A CA 1
ATOM 1086 C C . LYS A 1 149 ? -17.109 0.892 11.872 1.00 91.19 149 LYS A C 1
ATOM 1088 O O . LYS A 1 149 ? -17.353 0.029 11.038 1.00 91.19 149 LYS A O 1
ATOM 1093 N N . THR A 1 150 ? -16.886 2.167 11.564 1.00 87.00 150 THR A N 1
ATOM 1094 C CA . THR A 1 150 ? -16.891 2.679 10.184 1.00 87.00 150 THR A CA 1
ATOM 1095 C C . THR A 1 150 ? -15.795 2.018 9.347 1.00 87.00 150 THR A C 1
ATOM 1097 O O . THR A 1 150 ? -16.022 1.643 8.197 1.00 87.00 150 THR A O 1
ATOM 1100 N N . GLU A 1 151 ? -14.614 1.814 9.931 1.00 85.62 151 GLU A N 1
ATOM 1101 C CA . GLU A 1 151 ? -13.508 1.097 9.295 1.00 85.62 151 GLU A CA 1
ATOM 1102 C C . GLU A 1 151 ? -13.868 -0.370 9.017 1.00 85.62 151 GLU A C 1
ATOM 1104 O O . GLU A 1 151 ? -13.717 -0.843 7.892 1.00 85.62 151 GLU A O 1
ATOM 1109 N N . LEU A 1 152 ? -14.437 -1.073 10.001 1.00 84.25 152 LEU A N 1
ATOM 1110 C CA . LEU A 1 152 ? -14.901 -2.452 9.839 1.00 84.25 152 LEU A CA 1
ATOM 1111 C C . LEU A 1 152 ? -16.011 -2.570 8.787 1.00 84.25 152 LEU A C 1
ATOM 1113 O O . LEU A 1 152 ? -16.003 -3.523 8.015 1.00 84.25 152 LEU A O 1
ATOM 1117 N N . GLU A 1 153 ? -16.946 -1.621 8.731 1.00 81.62 153 GLU A N 1
ATOM 1118 C CA . GLU A 1 153 ? -17.992 -1.551 7.699 1.00 81.62 153 GLU A CA 1
ATOM 1119 C C . GLU A 1 153 ? -17.387 -1.286 6.309 1.00 81.62 153 GLU A C 1
ATOM 1121 O O . GLU A 1 153 ? -17.800 -1.902 5.332 1.00 81.62 153 GLU A O 1
ATOM 1126 N N . THR A 1 154 ? -16.346 -0.451 6.221 1.00 77.44 154 THR A N 1
ATOM 1127 C CA . THR A 1 154 ? -15.601 -0.198 4.973 1.00 77.44 154 THR A CA 1
ATOM 1128 C C . THR A 1 154 ? -14.818 -1.430 4.513 1.00 77.44 154 THR A C 1
ATOM 1130 O O . THR A 1 154 ? -14.630 -1.641 3.316 1.00 77.44 154 THR A O 1
ATOM 1133 N N . MET A 1 155 ? -14.356 -2.257 5.452 1.00 73.62 155 MET A N 1
ATOM 1134 C CA . MET A 1 155 ? -13.697 -3.533 5.171 1.00 73.62 155 MET A CA 1
ATOM 1135 C C . MET A 1 155 ? -14.695 -4.672 4.899 1.00 73.62 155 MET A C 1
ATOM 1137 O O . MET A 1 155 ? -14.341 -5.643 4.228 1.00 73.62 155 MET A O 1
ATOM 1141 N N . GLN A 1 156 ? -15.942 -4.573 5.375 1.00 66.12 156 GLN A N 1
ATOM 1142 C CA . GLN A 1 156 ? -17.007 -5.551 5.135 1.00 66.12 156 GLN A CA 1
ATOM 1143 C C . GLN A 1 156 ? -17.455 -5.513 3.670 1.00 66.12 156 GLN A C 1
ATOM 1145 O O . GLN A 1 156 ? -18.366 -4.791 3.283 1.00 66.12 156 GLN A O 1
ATOM 1150 N N . GLY A 1 157 ? -16.807 -6.338 2.852 1.00 67.94 157 GLY A N 1
ATOM 1151 C CA . GLY A 1 157 ? -17.093 -6.474 1.423 1.00 67.94 157 GLY A CA 1
ATOM 1152 C C . GLY A 1 157 ? -15.871 -6.277 0.536 1.00 67.94 157 GLY A C 1
ATOM 1153 O O . GLY A 1 157 ? -15.939 -6.608 -0.642 1.00 67.94 157 GLY A O 1
ATOM 1154 N N . LYS A 1 158 ? -14.751 -5.806 1.096 1.00 75.00 158 LYS A N 1
ATOM 1155 C CA . LYS A 1 158 ? -13.469 -5.782 0.393 1.00 75.00 158 LYS A CA 1
ATOM 1156 C C . LYS A 1 158 ? -12.881 -7.181 0.389 1.00 75.00 158 LYS A C 1
ATOM 1158 O O . LYS A 1 158 ? -12.593 -7.744 1.448 1.00 75.00 158 LYS A O 1
ATOM 1163 N N . GLU A 1 159 ? -12.708 -7.742 -0.797 1.00 81.12 159 GLU A N 1
ATOM 1164 C CA . GLU A 1 159 ? -12.021 -9.019 -0.930 1.00 81.12 159 GLU A CA 1
ATOM 1165 C C . GLU A 1 159 ? -10.533 -8.862 -0.596 1.00 81.12 159 GLU A C 1
ATOM 1167 O O . GLU A 1 159 ? -9.935 -7.793 -0.763 1.00 81.12 159 GLU A O 1
ATOM 1172 N N . GLN A 1 160 ? -9.956 -9.933 -0.052 1.00 87.19 160 GLN A N 1
ATOM 1173 C CA . GLN A 1 160 ? -8.515 -10.042 0.118 1.00 87.19 160 GLN A CA 1
ATOM 1174 C C . GLN A 1 160 ? -7.915 -10.573 -1.174 1.00 87.19 160 GLN A C 1
ATOM 1176 O O . GLN A 1 160 ? -8.393 -11.575 -1.703 1.00 87.19 160 GLN A O 1
ATOM 1181 N N . LEU A 1 161 ? -6.855 -9.925 -1.634 1.00 91.00 161 LEU A N 1
ATOM 1182 C CA . LEU A 1 161 ? -6.066 -10.349 -2.778 1.00 91.00 161 LEU A CA 1
ATOM 1183 C C . LEU A 1 161 ? -4.605 -10.550 -2.369 1.00 91.00 161 LEU A C 1
ATOM 1185 O O . LEU A 1 161 ? -4.140 -10.036 -1.346 1.00 91.00 161 LEU A O 1
ATOM 1189 N N . LYS A 1 162 ? -3.892 -11.319 -3.182 1.00 94.12 162 LYS A N 1
ATOM 1190 C CA . LYS A 1 162 ? -2.494 -11.669 -2.978 1.00 94.12 162 LYS A CA 1
ATOM 1191 C C . LYS A 1 162 ? -1.629 -10.943 -3.995 1.00 94.12 162 LYS A C 1
ATOM 1193 O O . LYS A 1 162 ? -1.810 -11.122 -5.195 1.00 94.12 162 LYS A O 1
ATOM 1198 N N . VAL A 1 163 ? -0.646 -10.187 -3.520 1.00 94.38 163 VAL A N 1
ATOM 1199 C CA . VAL A 1 163 ? 0.346 -9.525 -4.379 1.00 94.38 163 VAL A CA 1
ATOM 1200 C C . VAL A 1 163 ? 1.711 -10.145 -4.129 1.00 94.38 163 VAL A C 1
ATOM 1202 O O . VAL A 1 163 ? 2.110 -10.341 -2.981 1.00 94.38 163 VAL A O 1
ATOM 1205 N N . TRP A 1 164 ? 2.414 -10.486 -5.201 1.00 95.25 164 TRP A N 1
ATOM 1206 C CA . TRP A 1 164 ? 3.756 -11.046 -5.167 1.00 95.25 164 TRP A CA 1
ATOM 1207 C C . TRP A 1 164 ? 4.790 -9.961 -5.408 1.00 95.25 164 TRP A C 1
ATOM 1209 O O . TRP A 1 164 ? 4.697 -9.211 -6.375 1.00 95.25 164 TRP A O 1
ATOM 1219 N N . PHE A 1 165 ? 5.803 -9.932 -4.554 1.00 94.31 165 PHE A N 1
ATOM 1220 C CA . PHE A 1 165 ? 6.937 -9.034 -4.680 1.00 94.31 165 PHE A CA 1
ATOM 1221 C C . PHE A 1 165 ? 8.191 -9.847 -4.943 1.00 94.31 165 PHE A C 1
ATOM 1223 O O . PHE A 1 165 ? 8.484 -10.801 -4.217 1.00 94.31 165 PHE A O 1
ATOM 1230 N N . LEU A 1 166 ? 8.926 -9.469 -5.983 1.00 94.06 166 LEU A N 1
ATOM 1231 C CA . LEU A 1 166 ? 10.171 -10.103 -6.369 1.00 94.06 166 LEU A CA 1
ATOM 1232 C C . LEU A 1 166 ? 11.333 -9.121 -6.182 1.00 94.06 166 LEU A C 1
ATOM 1234 O O . LEU A 1 166 ? 11.371 -8.100 -6.868 1.00 94.06 166 LEU A O 1
ATOM 1238 N N . PRO A 1 167 ? 12.294 -9.420 -5.293 1.00 91.75 167 PRO A N 1
ATOM 1239 C CA . PRO A 1 167 ? 13.507 -8.622 -5.156 1.00 91.75 167 PRO A CA 1
ATOM 1240 C C . PRO A 1 167 ? 14.312 -8.571 -6.458 1.00 91.75 167 PRO A C 1
ATOM 1242 O O . PRO A 1 167 ? 14.303 -9.543 -7.218 1.00 91.75 167 PRO A O 1
ATOM 1245 N N . SER A 1 168 ? 15.085 -7.499 -6.645 1.00 87.38 168 SER A N 1
ATOM 1246 C CA . SER A 1 168 ? 16.010 -7.265 -7.771 1.00 87.38 168 SER A CA 1
ATOM 1247 C C . SER A 1 168 ? 16.759 -8.501 -8.247 1.00 87.38 168 SER A C 1
ATOM 1249 O O . SER A 1 168 ? 16.854 -8.795 -9.425 1.00 87.38 168 SER A O 1
ATOM 1251 N N . THR A 1 169 ? 17.214 -9.319 -7.312 1.00 86.81 169 THR A N 1
ATOM 1252 C CA . THR A 1 169 ? 17.988 -10.522 -7.606 1.00 86.81 169 THR A CA 1
ATOM 1253 C C . THR A 1 169 ? 17.268 -11.614 -8.414 1.00 86.81 169 THR A C 1
ATOM 1255 O O . THR A 1 169 ? 17.921 -12.566 -8.846 1.00 86.81 169 THR A O 1
ATOM 1258 N N . GLY A 1 170 ? 15.940 -11.545 -8.543 1.00 85.25 170 GLY A N 1
ATOM 1259 C CA . GLY A 1 170 ? 15.112 -12.507 -9.280 1.00 85.25 170 GLY A CA 1
ATOM 1260 C C . GLY A 1 170 ? 14.708 -12.046 -10.682 1.00 85.25 170 GLY A C 1
ATOM 1261 O O . GLY A 1 170 ? 14.094 -12.826 -11.415 1.00 85.25 170 GLY A O 1
ATOM 1262 N N . TRP A 1 171 ? 15.044 -10.809 -11.055 1.00 91.06 171 TRP A N 1
ATOM 1263 C CA . TRP A 1 171 ? 14.732 -10.245 -12.364 1.00 91.06 171 TRP A CA 1
ATOM 1264 C C . TRP A 1 171 ? 15.886 -9.414 -12.929 1.00 91.06 171 TRP A C 1
ATOM 1266 O O . TRP A 1 171 ? 16.820 -9.050 -12.222 1.00 91.06 171 TRP A O 1
ATOM 1276 N N . SER A 1 172 ? 15.840 -9.144 -14.224 1.00 85.69 172 SER A N 1
ATOM 1277 C CA . SER A 1 172 ? 16.787 -8.275 -14.912 1.00 85.69 172 SER A CA 1
ATOM 1278 C C . SER A 1 172 ? 16.066 -7.435 -15.958 1.00 85.69 172 SER A C 1
ATOM 1280 O O . SER A 1 172 ? 14.977 -7.781 -16.412 1.00 85.69 172 SER A O 1
ATOM 1282 N N . SER A 1 173 ? 16.678 -6.326 -16.350 1.00 81.31 173 SER A N 1
ATOM 1283 C CA . SER A 1 173 ? 16.222 -5.433 -17.419 1.00 81.31 173 SER A CA 1
ATOM 1284 C C . SER A 1 173 ? 16.852 -5.789 -18.776 1.00 81.31 173 SER A C 1
ATOM 1286 O O . SER A 1 173 ? 17.127 -4.912 -19.591 1.00 81.31 173 SER A O 1
ATOM 1288 N N . GLU A 1 174 ? 17.157 -7.072 -19.016 1.00 71.69 174 GLU A N 1
ATOM 1289 C CA . GLU A 1 174 ? 17.874 -7.497 -20.223 1.00 71.69 174 GLU A CA 1
ATOM 1290 C C . GLU A 1 174 ? 17.025 -7.296 -21.493 1.00 71.69 174 GLU A C 1
ATOM 1292 O O . GLU A 1 174 ? 16.154 -8.100 -21.819 1.00 71.69 174 GLU A O 1
ATOM 1297 N N . GLY A 1 175 ? 17.338 -6.231 -22.236 1.00 68.06 175 GLY A N 1
ATOM 1298 C CA . GLY A 1 175 ? 16.733 -5.883 -23.523 1.00 68.06 175 GLY A CA 1
ATOM 1299 C C . GLY A 1 175 ? 16.102 -4.497 -23.489 1.00 68.06 175 GLY A C 1
ATOM 1300 O O . GLY A 1 175 ? 15.455 -4.149 -22.513 1.00 68.06 175 GLY A O 1
ATOM 1301 N N . GLU A 1 176 ? 16.291 -3.718 -24.550 1.00 72.44 176 GLU A N 1
ATOM 1302 C CA . GLU A 1 176 ? 15.680 -2.395 -24.707 1.00 72.44 176 GLU A CA 1
ATOM 1303 C C . GLU A 1 176 ? 14.400 -2.520 -25.545 1.00 72.44 176 GLU A C 1
ATOM 1305 O O . GLU A 1 176 ? 14.366 -3.271 -26.528 1.00 72.44 176 GLU A O 1
ATOM 1310 N N . ASP A 1 177 ? 13.345 -1.813 -25.158 1.00 70.06 177 ASP A N 1
ATOM 1311 C CA . ASP A 1 177 ? 12.184 -1.587 -26.014 1.00 70.06 177 ASP A CA 1
ATOM 1312 C C . ASP A 1 177 ? 12.441 -0.466 -27.039 1.00 70.06 177 ASP A C 1
ATOM 1314 O O . ASP A 1 177 ? 13.518 0.132 -27.085 1.00 70.06 177 ASP A O 1
ATOM 1318 N N . ASP A 1 178 ? 11.458 -0.199 -27.909 1.00 66.31 178 ASP A N 1
ATOM 1319 C CA . ASP A 1 178 ? 11.564 0.829 -28.958 1.00 66.31 178 ASP A CA 1
ATOM 1320 C C . ASP A 1 178 ? 11.837 2.241 -28.389 1.00 66.31 178 ASP A C 1
ATOM 1322 O O . ASP A 1 178 ? 12.352 3.102 -29.108 1.00 66.31 178 ASP A O 1
ATOM 1326 N N . ASP A 1 179 ? 11.535 2.459 -27.105 1.00 68.19 179 ASP A N 1
ATOM 1327 C CA . ASP A 1 179 ? 11.736 3.712 -26.376 1.00 68.19 179 ASP A CA 1
ATOM 1328 C C . ASP A 1 179 ? 13.078 3.752 -25.608 1.00 68.19 179 ASP A C 1
ATOM 1330 O O . ASP A 1 179 ? 13.404 4.760 -24.980 1.00 68.19 179 ASP A O 1
ATOM 1334 N N . GLY A 1 180 ? 13.893 2.692 -25.693 1.00 68.56 180 GLY A N 1
ATOM 1335 C CA . GLY A 1 180 ? 15.218 2.607 -25.071 1.00 68.56 180 GLY A CA 1
ATOM 1336 C C . GLY A 1 180 ? 15.201 2.271 -23.576 1.00 68.56 180 GLY A C 1
ATOM 1337 O O . GLY A 1 180 ? 16.225 2.423 -22.910 1.00 68.56 180 GLY A O 1
ATOM 1338 N N . PHE A 1 181 ? 14.065 1.823 -23.038 1.00 74.56 181 PHE A N 1
ATOM 1339 C CA . PHE A 1 181 ? 13.928 1.367 -21.659 1.00 74.56 181 PHE A CA 1
ATOM 1340 C C . PHE A 1 181 ? 14.086 -0.148 -21.553 1.00 74.56 181 PHE A C 1
ATOM 1342 O O . PHE A 1 181 ? 13.782 -0.901 -22.476 1.00 74.56 181 PHE A O 1
ATOM 1349 N N . GLY A 1 182 ? 14.548 -0.612 -20.392 1.00 77.06 182 GLY A N 1
ATOM 1350 C CA . GLY A 1 182 ? 14.721 -2.037 -20.153 1.00 77.06 182 GLY A CA 1
ATOM 1351 C C . GLY A 1 182 ? 13.388 -2.790 -20.062 1.00 77.06 182 GLY A C 1
ATOM 1352 O O . GLY A 1 182 ? 12.423 -2.328 -19.446 1.00 77.06 182 GLY A O 1
ATOM 1353 N N . ILE A 1 183 ? 13.342 -3.980 -20.662 1.00 81.88 183 ILE A N 1
ATOM 1354 C CA . ILE A 1 183 ? 12.208 -4.900 -20.567 1.00 81.88 183 ILE A CA 1
ATOM 1355 C C . ILE A 1 183 ? 12.450 -5.833 -19.374 1.00 81.88 183 ILE A C 1
ATOM 1357 O O . ILE A 1 183 ? 13.380 -6.647 -19.405 1.00 81.88 183 ILE A O 1
ATOM 1361 N N . PRO A 1 184 ? 11.617 -5.779 -18.323 1.00 86.00 184 PRO A N 1
ATOM 1362 C CA . PRO A 1 184 ? 11.822 -6.620 -17.156 1.00 86.00 184 PRO A CA 1
ATOM 1363 C C . PRO A 1 184 ? 11.554 -8.097 -17.470 1.00 86.00 184 PRO A C 1
ATOM 1365 O O . PRO A 1 184 ? 10.453 -8.480 -17.873 1.00 86.00 184 PRO A O 1
ATOM 1368 N N . THR A 1 185 ? 12.552 -8.938 -17.207 1.00 88.38 185 THR A N 1
ATOM 1369 C CA . THR A 1 185 ? 12.514 -10.392 -17.387 1.00 88.38 185 THR A CA 1
ATOM 1370 C C . THR A 1 185 ? 12.787 -11.096 -16.063 1.00 88.38 185 THR A C 1
ATOM 1372 O O . THR A 1 185 ? 13.723 -10.764 -15.344 1.00 88.38 185 THR A O 1
ATOM 1375 N N . ILE A 1 186 ? 11.968 -12.093 -15.729 1.00 90.56 186 ILE A N 1
ATOM 1376 C CA . ILE A 1 186 ? 12.097 -12.875 -14.494 1.00 90.56 186 ILE A CA 1
ATOM 1377 C C . ILE A 1 186 ? 12.921 -14.133 -14.772 1.00 90.56 186 ILE A C 1
ATOM 1379 O O . ILE A 1 186 ? 12.511 -14.975 -15.571 1.00 90.56 186 ILE A O 1
ATOM 1383 N N . HIS A 1 187 ? 14.040 -14.310 -14.067 1.00 90.81 187 HIS A N 1
ATOM 1384 C CA . HIS A 1 187 ? 14.875 -15.516 -14.158 1.00 90.81 187 HIS A CA 1
ATOM 1385 C C . HIS A 1 187 ? 14.753 -16.447 -12.946 1.00 90.81 187 HIS A C 1
ATOM 1387 O O . HIS A 1 187 ? 15.044 -17.636 -13.070 1.00 90.81 187 HIS A O 1
ATOM 1393 N N . SER A 1 188 ? 14.314 -15.954 -11.781 1.00 90.50 188 SER A N 1
ATOM 1394 C CA . SER A 1 188 ? 14.052 -16.790 -10.597 1.00 90.50 188 SER A CA 1
ATOM 1395 C C . SER A 1 188 ? 12.936 -16.217 -9.722 1.00 90.50 188 SER A C 1
ATOM 1397 O O . SER A 1 188 ? 12.845 -15.014 -9.513 1.00 90.50 188 SER A O 1
ATOM 1399 N N . MET A 1 189 ? 12.113 -17.110 -9.164 1.00 90.31 189 MET A N 1
ATOM 1400 C CA . MET A 1 189 ? 11.033 -16.804 -8.215 1.00 90.31 189 MET A CA 1
ATOM 1401 C C . MET A 1 189 ? 11.371 -17.199 -6.769 1.00 90.31 189 MET A C 1
ATOM 1403 O O . MET A 1 189 ? 10.544 -17.032 -5.878 1.00 90.31 189 MET A O 1
ATOM 1407 N N . ASP A 1 190 ? 12.577 -17.707 -6.502 1.00 89.19 190 ASP A N 1
ATOM 1408 C CA . ASP A 1 190 ? 12.906 -18.370 -5.228 1.00 89.19 190 ASP A CA 1
ATOM 1409 C C . ASP A 1 190 ? 12.846 -17.432 -4.011 1.00 89.19 190 ASP A C 1
ATOM 1411 O O . ASP A 1 190 ? 12.617 -17.876 -2.886 1.00 89.19 190 ASP A O 1
ATOM 1415 N N . ARG A 1 191 ? 13.047 -16.126 -4.234 1.00 87.12 191 ARG A N 1
ATOM 1416 C CA . ARG A 1 191 ? 12.965 -15.072 -3.208 1.00 87.12 191 ARG A CA 1
ATOM 1417 C C . ARG A 1 191 ? 11.698 -14.225 -3.292 1.00 87.12 191 ARG A C 1
ATOM 1419 O O . ARG A 1 191 ? 11.595 -13.230 -2.578 1.00 87.12 191 ARG A O 1
ATOM 1426 N N . ALA A 1 192 ? 10.749 -14.595 -4.151 1.00 92.44 192 ALA A N 1
ATOM 1427 C CA . ALA A 1 192 ? 9.471 -13.908 -4.213 1.00 92.44 192 ALA A CA 1
ATOM 1428 C C . ALA A 1 192 ? 8.704 -14.118 -2.905 1.00 92.44 192 ALA A C 1
ATOM 1430 O O . ALA A 1 192 ? 8.606 -15.242 -2.404 1.00 92.44 192 ALA A O 1
ATOM 1431 N N . PHE A 1 193 ? 8.119 -13.052 -2.370 1.00 93.75 193 PHE A N 1
ATOM 1432 C CA . PHE A 1 193 ? 7.296 -13.129 -1.171 1.00 93.75 193 PHE A CA 1
ATOM 1433 C C . PHE A 1 193 ? 5.904 -12.550 -1.435 1.00 93.75 193 PHE A C 1
ATOM 1435 O O . PHE A 1 193 ? 5.769 -11.522 -2.103 1.00 93.75 193 PHE A O 1
ATOM 1442 N N . PRO A 1 194 ? 4.845 -13.203 -0.935 1.00 95.25 194 PRO A N 1
ATOM 1443 C CA . PRO A 1 194 ? 3.501 -12.684 -1.074 1.00 95.25 194 PRO A CA 1
ATOM 1444 C C . PRO A 1 194 ? 3.109 -11.789 0.099 1.00 95.25 194 PRO A C 1
ATOM 1446 O O . PRO A 1 194 ? 3.492 -12.045 1.243 1.00 95.25 194 PRO A O 1
ATOM 1449 N N . VAL A 1 195 ? 2.264 -10.802 -0.180 1.00 94.56 195 VAL A N 1
ATOM 1450 C CA . VAL A 1 195 ? 1.620 -9.939 0.813 1.00 94.56 195 VAL A CA 1
ATOM 1451 C C . VAL A 1 195 ? 0.110 -9.990 0.585 1.00 94.56 195 VAL A C 1
ATOM 1453 O O . VAL A 1 195 ? -0.356 -9.916 -0.554 1.00 94.56 195 VAL A O 1
ATOM 1456 N N . GLN A 1 196 ? -0.647 -10.150 1.671 1.00 93.19 196 GLN A N 1
ATOM 1457 C CA . GLN A 1 196 ? -2.108 -10.217 1.632 1.00 93.19 196 GLN A CA 1
ATOM 1458 C C . GLN A 1 196 ? -2.678 -8.828 1.872 1.00 93.19 196 GLN A C 1
ATOM 1460 O O . GLN A 1 196 ? -2.397 -8.200 2.891 1.00 93.19 196 GLN A O 1
ATOM 1465 N N . VAL A 1 197 ? -3.491 -8.352 0.941 1.00 91.12 197 VAL A N 1
ATOM 1466 C CA . VAL A 1 197 ? -3.935 -6.958 0.919 1.00 91.12 197 VAL A CA 1
ATOM 1467 C C . VAL A 1 197 ? -5.419 -6.876 0.608 1.00 91.12 197 VAL A C 1
ATOM 1469 O O . VAL A 1 197 ? -6.028 -7.838 0.142 1.00 91.12 197 VAL A O 1
ATOM 1472 N N . HIS A 1 198 ? -6.023 -5.739 0.926 1.00 89.56 198 HIS A N 1
ATOM 1473 C CA . HIS A 1 198 ? -7.447 -5.520 0.717 1.00 89.56 198 HIS A CA 1
ATOM 1474 C C . HIS A 1 198 ? -7.681 -4.688 -0.536 1.00 89.56 198 HIS A C 1
ATOM 1476 O O . HIS A 1 198 ? -6.900 -3.802 -0.873 1.00 89.56 198 HIS A O 1
ATOM 1482 N N . GLU A 1 199 ? -8.797 -4.933 -1.207 1.00 88.81 199 GLU A N 1
ATOM 1483 C CA . GLU A 1 199 ? -9.194 -4.105 -2.337 1.00 88.81 199 GLU A CA 1
ATOM 1484 C C . GLU A 1 199 ? -9.296 -2.608 -1.965 1.00 88.81 199 GLU A C 1
ATOM 1486 O O . GLU A 1 199 ? -9.775 -2.211 -0.893 1.00 88.81 199 GLU A O 1
ATOM 1491 N N . GLY A 1 200 ? -8.838 -1.756 -2.877 1.00 85.62 200 GLY A N 1
ATOM 1492 C CA . GLY A 1 200 ? -8.821 -0.305 -2.741 1.00 85.62 200 GLY A CA 1
ATOM 1493 C C . GLY A 1 200 ? -7.661 0.245 -1.910 1.00 85.62 200 GLY A C 1
ATOM 1494 O O . GLY A 1 200 ? -7.661 1.440 -1.632 1.00 85.62 200 GLY A O 1
ATOM 1495 N N . THR A 1 201 ? -6.697 -0.579 -1.487 1.00 87.88 201 THR A N 1
ATOM 1496 C CA . THR A 1 201 ? -5.442 -0.087 -0.892 1.00 87.88 201 THR A CA 1
ATOM 1497 C C . THR A 1 201 ? -4.393 0.176 -1.966 1.00 87.88 201 THR A C 1
ATOM 1499 O O . THR A 1 201 ? -4.355 -0.533 -2.974 1.00 87.88 201 THR A O 1
ATOM 1502 N N . ASN A 1 202 ? -3.514 1.150 -1.732 1.00 91.00 202 ASN A N 1
ATOM 1503 C CA . ASN A 1 202 ? -2.319 1.364 -2.547 1.00 91.00 202 ASN A CA 1
ATOM 1504 C C . ASN A 1 202 ? -1.081 0.703 -1.913 1.00 91.00 202 ASN A C 1
ATOM 1506 O O . ASN A 1 202 ? -1.092 0.345 -0.732 1.00 91.00 202 ASN A O 1
ATOM 1510 N N . LEU A 1 203 ? 0.000 0.543 -2.683 1.00 88.12 203 LEU A N 1
ATOM 1511 C CA . LEU A 1 203 ? 1.204 -0.154 -2.205 1.00 88.12 203 LEU A CA 1
ATOM 1512 C C . LEU A 1 203 ? 1.938 0.603 -1.094 1.00 88.12 203 LEU A C 1
ATOM 1514 O O . LEU A 1 203 ? 2.550 -0.031 -0.234 1.00 88.12 203 LEU A O 1
ATOM 1518 N N . ALA A 1 204 ? 1.858 1.935 -1.077 1.00 88.50 204 ALA A N 1
ATOM 1519 C CA . ALA A 1 204 ? 2.494 2.745 -0.042 1.00 88.50 204 ALA A CA 1
ATOM 1520 C C . ALA A 1 204 ? 1.838 2.538 1.331 1.00 88.50 204 ALA A C 1
ATOM 1522 O O . ALA A 1 204 ? 2.532 2.376 2.337 1.00 88.50 204 ALA A O 1
ATOM 1523 N N . ASP A 1 205 ? 0.511 2.459 1.370 1.00 89.38 205 ASP A N 1
ATOM 1524 C CA . ASP A 1 205 ? -0.246 2.161 2.581 1.00 89.38 205 ASP A CA 1
ATOM 1525 C C . ASP A 1 205 ? 0.018 0.733 3.057 1.00 89.38 205 ASP A C 1
ATOM 1527 O O . ASP A 1 205 ? 0.140 0.496 4.258 1.00 89.38 205 ASP A O 1
ATOM 1531 N N . ILE A 1 206 ? 0.187 -0.220 2.136 1.00 91.12 206 ILE A N 1
ATOM 1532 C CA . ILE A 1 206 ? 0.551 -1.600 2.481 1.00 91.12 206 ILE A CA 1
ATOM 1533 C C . ILE A 1 206 ? 1.951 -1.653 3.104 1.00 91.12 206 ILE A C 1
ATOM 1535 O O . ILE A 1 206 ? 2.132 -2.296 4.138 1.00 91.12 206 ILE A O 1
ATOM 1539 N N . ALA A 1 207 ? 2.937 -0.966 2.526 1.00 89.81 207 ALA A N 1
ATOM 1540 C CA . ALA A 1 207 ? 4.292 -0.927 3.074 1.00 89.81 207 ALA A CA 1
ATOM 1541 C C . ALA A 1 207 ? 4.331 -0.236 4.451 1.00 89.81 207 ALA A C 1
ATOM 1543 O O . ALA A 1 207 ? 4.985 -0.706 5.385 1.00 89.81 207 ALA A O 1
ATOM 1544 N N . ARG A 1 208 ? 3.594 0.866 4.635 1.00 86.56 208 ARG A N 1
ATOM 1545 C CA . ARG A 1 208 ? 3.643 1.658 5.878 1.00 86.56 208 ARG A CA 1
ATOM 1546 C C . ARG A 1 208 ? 2.727 1.141 6.973 1.00 86.56 208 ARG A C 1
ATOM 1548 O O . ARG A 1 208 ? 3.175 1.019 8.109 1.00 86.56 208 ARG A O 1
ATOM 1555 N N . PHE A 1 209 ? 1.489 0.802 6.651 1.00 86.81 209 PHE A N 1
ATOM 1556 C CA . PHE A 1 209 ? 0.445 0.467 7.623 1.00 86.81 209 PHE A CA 1
ATOM 1557 C C . PHE A 1 209 ? -0.019 -0.988 7.541 1.00 86.81 209 PHE A C 1
ATOM 1559 O O . PHE A 1 209 ? -0.760 -1.441 8.413 1.00 86.81 209 PHE A O 1
ATOM 1566 N N . GLY A 1 210 ? 0.422 -1.736 6.527 1.00 86.06 210 GLY A N 1
ATOM 1567 C CA . GLY A 1 210 ? 0.056 -3.133 6.361 1.00 86.06 210 GLY A CA 1
ATOM 1568 C C . GLY A 1 210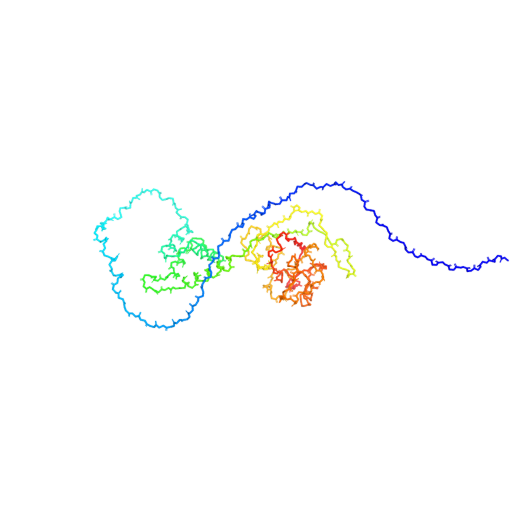 ? 0.436 -3.983 7.573 1.00 86.06 210 GLY A C 1
ATOM 1569 O O . GLY A 1 210 ? 1.527 -3.875 8.142 1.00 86.06 210 GLY A O 1
ATOM 1570 N N . THR A 1 211 ? -0.503 -4.838 7.969 1.00 81.88 211 THR A N 1
ATOM 1571 C CA . THR A 1 211 ? -0.387 -5.740 9.123 1.00 81.88 211 THR A CA 1
ATOM 1572 C C . THR A 1 211 ? -0.278 -7.204 8.715 1.00 81.88 211 THR A C 1
ATOM 1574 O O . THR A 1 211 ? -0.142 -8.068 9.583 1.00 81.88 211 THR A O 1
ATOM 1577 N N . SER A 1 212 ? -0.350 -7.507 7.415 1.00 86.19 212 SER A N 1
ATOM 1578 C CA . SER A 1 212 ? -0.227 -8.880 6.950 1.00 86.19 212 SER A CA 1
ATOM 1579 C C . SER A 1 212 ? 1.197 -9.393 7.124 1.00 86.19 212 SER A C 1
ATOM 1581 O O . SER A 1 212 ? 2.162 -8.640 7.290 1.00 86.19 212 SER A O 1
ATOM 1583 N N . GLU A 1 213 ? 1.334 -10.710 7.026 1.00 84.00 213 GLU A N 1
ATOM 1584 C CA . GLU A 1 213 ? 2.637 -11.346 6.892 1.00 84.00 213 GLU A CA 1
ATOM 1585 C C . GLU A 1 213 ? 3.417 -10.703 5.730 1.00 84.00 213 GLU A C 1
ATOM 1587 O O . GLU A 1 213 ? 2.830 -10.296 4.724 1.00 84.00 213 GLU A O 1
ATOM 1592 N N . ASN A 1 214 ? 4.729 -10.548 5.909 1.00 90.62 214 ASN A N 1
ATOM 1593 C CA . ASN A 1 214 ? 5.662 -9.909 4.972 1.00 90.62 214 ASN A CA 1
ATOM 1594 C C . ASN A 1 214 ? 5.478 -8.401 4.701 1.00 90.62 214 ASN A C 1
ATOM 1596 O O . ASN A 1 214 ? 6.346 -7.825 4.051 1.00 90.62 214 ASN A O 1
ATOM 1600 N N . CYS A 1 215 ? 4.468 -7.711 5.257 1.00 88.88 215 CYS A N 1
ATOM 1601 C CA . CYS A 1 215 ? 4.402 -6.238 5.176 1.00 88.88 215 CYS A CA 1
ATOM 1602 C C . CYS A 1 215 ? 5.653 -5.570 5.768 1.00 88.88 215 CYS A C 1
ATOM 1604 O O . CYS A 1 215 ? 6.132 -4.571 5.241 1.00 88.88 215 CYS A O 1
ATOM 1606 N N . GLY A 1 216 ? 6.210 -6.145 6.841 1.00 86.62 216 GLY A N 1
ATOM 1607 C CA . GLY A 1 216 ? 7.462 -5.670 7.435 1.00 86.62 216 GLY A CA 1
ATOM 1608 C C . GLY A 1 216 ? 8.658 -5.788 6.488 1.00 86.62 216 GLY A C 1
ATOM 1609 O O . GLY A 1 216 ? 9.468 -4.875 6.448 1.00 86.62 216 GLY A O 1
ATOM 1610 N N . VAL A 1 217 ? 8.717 -6.857 5.688 1.00 89.19 217 VAL A N 1
ATOM 1611 C CA . VAL A 1 217 ? 9.759 -7.047 4.667 1.00 89.19 217 VAL A CA 1
ATOM 1612 C C . VAL A 1 217 ? 9.567 -6.046 3.534 1.00 89.19 217 VAL A C 1
ATOM 1614 O O . VAL A 1 217 ? 10.515 -5.388 3.134 1.00 89.19 217 VAL A O 1
ATOM 1617 N N . LEU A 1 218 ? 8.332 -5.862 3.054 1.00 89.94 218 LEU A N 1
ATOM 1618 C CA . LEU A 1 218 ? 8.033 -4.884 2.004 1.00 89.94 218 LEU A CA 1
ATOM 1619 C C . LEU A 1 218 ? 8.457 -3.458 2.393 1.00 89.94 218 LEU A C 1
ATOM 1621 O O . LEU A 1 218 ? 8.955 -2.715 1.551 1.00 89.94 218 LEU A O 1
ATOM 1625 N N . ARG A 1 219 ? 8.300 -3.093 3.670 1.00 88.56 219 ARG A N 1
ATOM 1626 C CA . ARG A 1 219 ? 8.719 -1.794 4.212 1.00 88.56 219 ARG A CA 1
ATOM 1627 C C . ARG A 1 219 ? 10.225 -1.542 4.104 1.00 88.56 219 ARG A C 1
ATOM 1629 O O . ARG A 1 219 ? 10.628 -0.388 4.062 1.00 88.56 219 ARG A O 1
ATOM 1636 N N . GLU A 1 220 ? 11.048 -2.587 4.066 1.00 86.94 220 GLU A N 1
ATOM 1637 C CA . GLU A 1 220 ? 12.498 -2.442 3.877 1.00 86.94 220 GLU A CA 1
ATOM 1638 C C . GLU A 1 220 ? 12.854 -2.059 2.432 1.00 86.94 220 GLU A C 1
ATOM 1640 O O . GLU A 1 220 ? 13.892 -1.444 2.212 1.00 86.94 220 GLU A O 1
ATOM 1645 N N . TYR A 1 221 ? 11.990 -2.381 1.462 1.00 88.00 221 TYR A N 1
ATOM 1646 C CA . TYR A 1 221 ? 12.187 -2.050 0.044 1.00 88.00 221 TYR A CA 1
ATOM 1647 C C . TYR A 1 221 ? 11.497 -0.749 -0.378 1.00 88.00 221 TYR A C 1
ATOM 1649 O O . TYR A 1 221 ? 11.973 -0.067 -1.280 1.00 88.00 221 TYR A O 1
ATOM 1657 N N . LEU A 1 222 ? 10.355 -0.416 0.232 1.00 89.56 222 LEU A N 1
ATOM 1658 C CA . LEU A 1 222 ? 9.561 0.764 -0.109 1.00 89.56 222 LEU A CA 1
ATOM 1659 C C . LEU A 1 222 ? 9.555 1.761 1.048 1.00 89.56 222 LEU A C 1
ATOM 1661 O O . LEU A 1 222 ? 8.814 1.601 2.019 1.00 89.56 222 LEU A O 1
ATOM 1665 N N . GLU A 1 223 ? 10.340 2.827 0.905 1.00 88.12 223 GLU A N 1
ATOM 1666 C CA . GLU A 1 223 ? 10.421 3.891 1.909 1.00 88.12 223 GLU A CA 1
ATOM 1667 C C . GLU A 1 223 ? 9.139 4.741 1.937 1.00 88.12 223 GLU A C 1
ATOM 1669 O O . GLU A 1 223 ? 8.625 5.093 3.002 1.00 88.12 223 GLU A O 1
ATOM 1674 N N . CYS A 1 224 ? 8.588 5.056 0.757 1.00 89.00 224 CYS A N 1
ATOM 1675 C CA . CYS A 1 224 ? 7.368 5.856 0.605 1.00 89.00 224 CYS A CA 1
ATOM 1676 C C . CYS A 1 224 ? 7.414 7.193 1.377 1.00 89.00 224 CYS A C 1
ATOM 1678 O O . CYS A 1 224 ? 6.456 7.555 2.075 1.00 89.00 224 CYS A O 1
ATOM 1680 N N . ALA A 1 225 ? 8.518 7.932 1.232 1.00 89.38 225 ALA A N 1
ATOM 1681 C CA . ALA A 1 225 ? 8.855 9.114 2.031 1.00 89.38 225 ALA A CA 1
ATOM 1682 C C . ALA A 1 225 ? 7.776 10.214 2.000 1.00 89.38 225 ALA A C 1
ATOM 1684 O O . ALA A 1 225 ? 7.425 10.763 3.043 1.00 89.38 225 ALA A O 1
ATOM 1685 N N . CYS A 1 226 ? 7.186 10.498 0.832 1.00 90.12 226 CYS A N 1
ATOM 1686 C CA . CYS A 1 226 ? 6.182 11.560 0.682 1.00 90.12 226 CYS A CA 1
ATOM 1687 C C . CYS A 1 226 ? 4.743 11.155 1.052 1.00 90.12 226 CYS A C 1
ATOM 1689 O O . CYS A 1 226 ? 3.821 11.935 0.830 1.00 90.12 226 CYS A O 1
ATOM 1691 N N . ASN A 1 227 ? 4.507 9.945 1.573 1.00 86.19 227 ASN A N 1
ATOM 1692 C CA . ASN A 1 227 ? 3.155 9.472 1.913 1.00 86.19 227 ASN A CA 1
ATOM 1693 C C . ASN A 1 227 ? 2.171 9.438 0.721 1.00 86.19 227 ASN A C 1
ATOM 1695 O O . ASN A 1 227 ? 0.968 9.584 0.908 1.00 86.19 227 ASN A O 1
ATOM 1699 N N . GLY A 1 228 ? 2.661 9.254 -0.506 1.00 85.19 228 GLY A N 1
ATOM 1700 C CA . GLY A 1 228 ? 1.795 9.092 -1.676 1.00 85.19 228 GLY A CA 1
ATOM 1701 C C . GLY A 1 228 ? 1.221 10.382 -2.261 1.00 85.19 228 GLY A C 1
ATOM 1702 O O . GLY A 1 228 ? 0.343 10.318 -3.114 1.00 85.19 228 GLY A O 1
ATOM 1703 N N . ILE A 1 229 ? 1.754 11.545 -1.879 1.00 87.62 229 ILE A N 1
ATOM 1704 C CA . ILE A 1 229 ? 1.384 12.842 -2.474 1.00 87.62 229 ILE A CA 1
ATOM 1705 C C . ILE A 1 229 ? 2.110 13.136 -3.801 1.00 87.62 229 ILE A C 1
ATOM 1707 O O . ILE A 1 229 ? 2.102 14.277 -4.249 1.00 87.62 229 ILE A O 1
ATOM 1711 N N . MET A 1 230 ? 2.756 12.128 -4.408 1.00 88.75 230 MET A N 1
ATOM 1712 C CA . MET A 1 230 ? 3.493 12.248 -5.678 1.00 88.75 230 MET A CA 1
ATOM 1713 C C . MET A 1 230 ? 4.572 13.350 -5.645 1.00 88.75 230 MET A C 1
ATOM 1715 O O . MET A 1 230 ? 4.711 14.140 -6.567 1.00 88.75 230 MET A O 1
ATOM 1719 N N . ALA A 1 231 ? 5.330 13.418 -4.546 1.00 89.38 231 ALA A N 1
ATOM 1720 C CA . ALA A 1 231 ? 6.430 14.376 -4.371 1.00 89.38 231 ALA A CA 1
ATOM 1721 C C . ALA A 1 231 ? 7.812 13.706 -4.239 1.00 89.38 231 ALA A C 1
ATOM 1723 O O . ALA A 1 231 ? 8.794 14.370 -3.916 1.00 89.38 231 ALA A O 1
ATOM 1724 N N . CYS A 1 232 ? 7.894 12.386 -4.427 1.00 90.62 232 CYS A N 1
ATOM 1725 C CA . CYS A 1 232 ? 9.148 11.630 -4.451 1.00 90.62 232 CYS A CA 1
ATOM 1726 C C . CYS A 1 232 ? 8.999 10.349 -5.287 1.00 90.62 232 CYS A C 1
ATOM 1728 O O . CYS A 1 232 ? 7.882 9.866 -5.487 1.00 90.62 232 CYS A O 1
ATOM 1730 N N . SER A 1 233 ? 10.123 9.741 -5.673 1.00 90.94 233 SER A N 1
ATOM 1731 C CA . SER A 1 233 ? 10.194 8.460 -6.395 1.00 90.94 233 SER A CA 1
ATOM 1732 C C . SER A 1 233 ? 10.548 7.262 -5.498 1.00 90.94 233 SER A C 1
ATOM 1734 O O . SER A 1 233 ? 10.677 6.143 -5.980 1.00 90.94 233 SER A O 1
ATOM 1736 N N . THR A 1 234 ? 10.608 7.432 -4.170 1.00 91.69 234 THR A N 1
ATOM 1737 C CA . THR A 1 234 ? 10.986 6.363 -3.211 1.00 91.69 234 THR A CA 1
ATOM 1738 C C . THR A 1 234 ? 9.948 5.248 -3.015 1.00 91.69 234 THR A C 1
ATOM 1740 O O . THR A 1 234 ? 10.084 4.385 -2.150 1.00 91.69 234 THR A O 1
ATOM 1743 N N . CYS A 1 235 ? 8.875 5.269 -3.806 1.00 93.06 235 CYS A N 1
ATOM 1744 C CA . CYS A 1 235 ? 7.894 4.188 -3.904 1.00 93.06 235 CYS A CA 1
ATOM 1745 C C . CYS A 1 235 ? 7.888 3.534 -5.293 1.00 93.06 235 CYS A C 1
ATOM 1747 O O . CYS A 1 235 ? 6.912 2.877 -5.657 1.00 93.06 235 CYS A O 1
ATOM 1749 N N . HIS A 1 236 ? 8.935 3.778 -6.082 1.00 93.69 236 HIS A N 1
ATOM 1750 C CA . HIS A 1 236 ? 9.126 3.207 -7.406 1.00 93.69 236 HIS A CA 1
ATOM 1751 C C . HIS A 1 236 ? 9.092 1.680 -7.354 1.00 93.69 236 HIS A C 1
ATOM 1753 O O . HIS A 1 236 ? 9.739 1.041 -6.526 1.00 93.69 236 HIS A O 1
ATOM 1759 N N . VAL A 1 237 ? 8.298 1.112 -8.253 1.00 94.19 237 VAL A N 1
ATOM 1760 C CA . VAL A 1 237 ? 8.196 -0.321 -8.491 1.00 94.19 237 VAL A CA 1
ATOM 1761 C C . VAL A 1 237 ? 8.131 -0.580 -9.988 1.00 94.19 237 VAL A C 1
ATOM 1763 O O . VAL A 1 237 ? 7.684 0.272 -10.758 1.00 94.19 237 VAL A O 1
ATOM 1766 N N . VAL A 1 238 ? 8.520 -1.781 -10.403 1.00 93.69 238 VAL A N 1
ATOM 1767 C CA . VAL A 1 238 ? 8.409 -2.220 -11.794 1.00 93.69 238 VAL A CA 1
ATOM 1768 C C . VAL A 1 238 ? 7.305 -3.269 -11.886 1.00 93.69 238 VAL A C 1
ATOM 1770 O O . VAL A 1 238 ? 7.308 -4.272 -11.173 1.00 93.69 238 VAL A O 1
ATOM 1773 N N . VAL A 1 239 ? 6.310 -3.034 -12.739 1.00 93.12 239 VAL A N 1
ATOM 1774 C CA . VAL A 1 239 ? 5.182 -3.956 -12.919 1.00 93.12 239 VAL A CA 1
ATOM 1775 C C . VAL A 1 239 ? 5.563 -5.015 -13.949 1.00 93.12 239 VAL A C 1
ATOM 1777 O O . VAL A 1 239 ? 6.088 -4.687 -15.013 1.00 93.12 239 VAL A O 1
ATOM 1780 N N . HIS A 1 240 ? 5.288 -6.291 -13.671 1.00 91.50 240 HIS A N 1
ATOM 1781 C CA . HIS A 1 240 ? 5.544 -7.339 -14.658 1.00 91.50 240 HIS A CA 1
ATOM 1782 C C . HIS A 1 240 ? 4.696 -7.112 -15.933 1.00 91.50 240 HIS A C 1
ATOM 1784 O O . HIS A 1 240 ? 3.502 -6.820 -15.806 1.00 91.50 240 HIS A O 1
ATOM 1790 N N . PRO A 1 241 ? 5.243 -7.287 -17.155 1.00 88.00 241 PRO A N 1
ATOM 1791 C CA . PRO A 1 241 ? 4.573 -6.884 -18.398 1.00 88.00 241 PRO A CA 1
ATOM 1792 C C . PRO A 1 241 ? 3.198 -7.524 -18.630 1.00 88.00 241 PRO A C 1
ATOM 1794 O O . PRO A 1 241 ? 2.339 -6.933 -19.276 1.00 88.00 241 PRO A O 1
ATOM 1797 N N . GLU A 1 242 ? 2.951 -8.711 -18.071 1.00 86.88 242 GLU A N 1
ATOM 1798 C CA . GLU A 1 242 ? 1.640 -9.378 -18.128 1.00 86.88 242 GLU A CA 1
ATOM 1799 C C . GLU A 1 242 ? 0.514 -8.556 -17.471 1.00 86.88 242 GLU A C 1
ATOM 1801 O O . GLU A 1 242 ? -0.619 -8.549 -17.957 1.00 86.88 242 GLU A O 1
ATOM 1806 N N . TRP A 1 243 ? 0.846 -7.819 -16.406 1.00 87.75 243 TRP A N 1
ATOM 1807 C CA . TRP A 1 243 ? -0.073 -6.986 -15.622 1.00 87.75 243 TRP A CA 1
ATOM 1808 C C . TRP A 1 243 ? -0.098 -5.523 -16.078 1.00 87.75 243 TRP A C 1
ATOM 1810 O O . TRP A 1 243 ? -0.949 -4.736 -15.646 1.00 87.75 243 TRP A O 1
ATOM 1820 N N . PHE A 1 244 ? 0.830 -5.155 -16.959 1.00 87.00 244 PHE A N 1
ATOM 1821 C CA . PHE A 1 244 ? 0.923 -3.829 -17.543 1.00 87.00 244 PHE A CA 1
ATOM 1822 C C . PHE A 1 244 ? 0.086 -3.749 -18.831 1.00 87.00 244 PHE A C 1
ATOM 1824 O O . PHE A 1 244 ? 0.016 -4.692 -19.627 1.00 87.00 244 PHE A O 1
ATOM 1831 N N . ASP A 1 245 ? -0.595 -2.621 -19.030 1.00 81.06 245 ASP A N 1
ATOM 1832 C CA . ASP A 1 245 ? -1.312 -2.317 -20.271 1.00 81.06 245 ASP A CA 1
ATOM 1833 C C . ASP A 1 245 ? -0.865 -0.952 -20.777 1.00 81.06 245 ASP A C 1
ATOM 1835 O O . ASP A 1 245 ? -1.277 0.073 -20.236 1.00 81.06 245 ASP A O 1
ATOM 1839 N N . SER A 1 246 ? -0.040 -0.936 -21.822 1.00 62.41 246 SER A N 1
ATOM 1840 C CA . SER A 1 246 ? 0.415 0.308 -22.446 1.00 62.41 246 SER A CA 1
ATOM 1841 C C . SER A 1 246 ? -0.682 1.019 -23.243 1.00 62.41 246 SER A C 1
ATOM 1843 O O . SER A 1 246 ? -0.494 2.150 -23.675 1.00 62.41 246 SER A O 1
ATOM 1845 N N . THR A 1 247 ? -1.846 0.387 -23.445 1.00 55.44 247 THR A N 1
ATOM 1846 C CA . THR A 1 247 ? -2.917 0.941 -24.285 1.00 55.44 247 THR A CA 1
ATOM 1847 C C . THR A 1 247 ? -3.902 1.840 -23.535 1.00 55.44 247 THR A C 1
ATOM 1849 O O . THR A 1 247 ? -4.824 2.372 -24.157 1.00 55.44 247 THR A O 1
ATOM 1852 N N . LYS A 1 248 ? -3.731 2.032 -22.217 1.00 57.38 248 LYS A N 1
ATOM 1853 C CA . LYS A 1 248 ? -4.681 2.779 -21.379 1.00 57.38 248 LYS A CA 1
ATOM 1854 C C . LYS A 1 248 ? -4.015 3.903 -20.576 1.00 57.38 248 LYS A C 1
ATOM 1856 O O . LYS A 1 248 ? -3.273 3.583 -19.645 1.00 57.38 248 LYS A O 1
ATOM 1861 N N . PRO A 1 249 ? -4.337 5.181 -20.857 1.00 53.38 249 PRO A N 1
ATOM 1862 C CA . PRO A 1 249 ? -3.964 6.295 -19.990 1.00 53.38 249 PRO A CA 1
ATOM 1863 C C . PRO A 1 249 ? -4.724 6.238 -18.656 1.00 53.38 249 PRO A C 1
ATOM 1865 O O . PRO A 1 249 ? -5.909 5.902 -18.614 1.00 53.38 249 PRO A O 1
ATOM 1868 N N . SER A 1 250 ? -4.038 6.560 -17.559 1.00 54.53 250 SER A N 1
ATOM 1869 C CA . SER A 1 250 ? -4.556 6.480 -16.182 1.00 54.53 250 SER A CA 1
ATOM 1870 C C . SER A 1 250 ? -5.520 7.607 -15.787 1.00 54.53 250 SER A C 1
ATOM 1872 O O . SER A 1 250 ? -6.171 7.502 -14.748 1.00 54.53 250 SER A O 1
ATOM 1874 N N . ASP A 1 251 ? -5.677 8.639 -16.621 1.00 49.44 251 ASP A N 1
ATOM 1875 C CA . ASP A 1 251 ? -6.521 9.806 -16.325 1.00 49.44 251 ASP A CA 1
ATOM 1876 C C . ASP A 1 251 ? -8.034 9.555 -16.506 1.00 49.44 251 ASP A C 1
ATOM 1878 O O . ASP A 1 251 ? -8.857 10.293 -15.960 1.00 49.44 251 ASP A O 1
ATOM 1882 N N . GLU A 1 252 ? -8.447 8.493 -17.213 1.00 48.56 252 GLU A N 1
ATOM 1883 C CA . GLU A 1 252 ? -9.863 8.105 -17.326 1.00 48.56 252 GLU A CA 1
ATOM 1884 C C . GLU A 1 252 ? -10.288 7.180 -16.174 1.00 48.56 252 GLU A C 1
ATOM 1886 O O . GLU A 1 252 ? -10.629 6.003 -16.344 1.00 48.56 252 GLU A O 1
ATOM 1891 N N . VAL A 1 253 ? -10.312 7.724 -14.956 1.00 47.44 253 VAL A N 1
ATOM 1892 C CA . VAL A 1 253 ? -10.951 7.048 -13.825 1.00 47.44 253 VAL A CA 1
ATOM 1893 C C . VAL A 1 253 ? -12.470 7.088 -14.022 1.00 47.44 253 VAL A C 1
ATOM 1895 O O . VAL A 1 253 ? -13.141 8.071 -13.723 1.00 47.44 253 VAL A O 1
ATOM 1898 N N . SER A 1 254 ? -13.010 5.948 -14.455 1.00 45.62 254 SER A N 1
ATOM 1899 C CA . SER A 1 254 ? -14.404 5.489 -14.330 1.00 45.62 254 SER A CA 1
ATOM 1900 C C . SER A 1 254 ? -15.478 6.087 -15.259 1.00 45.62 254 SER A C 1
ATOM 1902 O O . SER A 1 254 ? -15.982 7.181 -15.047 1.00 45.62 254 SER A O 1
ATOM 1904 N N . ALA A 1 255 ? -15.968 5.269 -16.203 1.00 37.25 255 ALA A N 1
ATOM 1905 C CA . ALA A 1 255 ? -17.340 4.731 -16.191 1.00 37.25 255 ALA A CA 1
ATOM 1906 C C . ALA A 1 255 ? -17.649 3.980 -17.503 1.00 37.25 255 ALA A C 1
ATOM 1908 O O . ALA A 1 255 ? -17.857 4.590 -18.543 1.00 37.25 255 ALA A O 1
ATOM 1909 N N . SER A 1 256 ? -17.826 2.659 -17.419 1.00 38.66 256 SER A N 1
ATOM 1910 C CA . SER A 1 256 ? -18.401 1.783 -18.464 1.00 38.66 256 SER A CA 1
ATOM 1911 C C . SER A 1 256 ? -17.442 1.270 -19.552 1.00 38.66 256 SER A C 1
ATOM 1913 O O . SER A 1 256 ? -17.340 1.836 -20.633 1.00 38.66 256 SER A O 1
ATOM 1915 N N . GLY A 1 257 ? -16.834 0.102 -19.291 1.00 42.12 257 GLY A N 1
ATOM 1916 C CA . GLY A 1 257 ? -16.225 -0.755 -20.326 1.00 42.12 257 GLY A CA 1
ATOM 1917 C C . GLY A 1 257 ? -14.758 -1.152 -20.124 1.00 42.12 257 GLY A C 1
ATOM 1918 O O . GLY A 1 257 ? -14.162 -1.719 -21.034 1.00 42.12 257 GLY A O 1
ATOM 1919 N N . VAL A 1 258 ? -14.168 -0.861 -18.964 1.00 46.56 258 VAL A N 1
ATOM 1920 C CA . VAL A 1 258 ? -12.736 -1.063 -18.693 1.00 46.56 258 VAL A CA 1
ATOM 1921 C C . VAL A 1 258 ? -12.446 -2.517 -18.305 1.00 46.56 258 VAL A C 1
ATOM 1923 O O . VAL A 1 258 ? -13.044 -3.037 -17.366 1.00 46.56 258 VAL A O 1
ATOM 1926 N N . ASP A 1 259 ? -11.493 -3.161 -18.986 1.00 54.28 259 ASP A N 1
ATOM 1927 C CA . ASP A 1 259 ? -10.821 -4.358 -18.461 1.00 54.28 259 ASP A CA 1
ATOM 1928 C C . ASP A 1 259 ? -9.996 -3.956 -17.225 1.00 54.28 259 ASP A C 1
ATOM 1930 O O . ASP A 1 259 ? -8.956 -3.309 -17.348 1.00 54.28 259 ASP A O 1
ATOM 1934 N N . GLN A 1 260 ? -10.537 -4.252 -16.041 1.00 59.38 260 GLN A N 1
ATOM 1935 C CA . GLN A 1 260 ? -10.006 -3.877 -14.725 1.00 59.38 260 GLN A CA 1
ATOM 1936 C C . GLN A 1 260 ? -8.787 -4.716 -14.300 1.00 59.38 260 GLN A C 1
ATOM 1938 O O . GLN A 1 260 ? -8.259 -4.487 -13.216 1.00 59.38 260 GLN A O 1
ATOM 1943 N N . SER A 1 261 ? -8.358 -5.687 -15.118 1.00 64.38 261 SER A N 1
ATOM 1944 C CA . SER A 1 261 ? -7.297 -6.652 -14.784 1.00 64.38 261 SER A CA 1
ATOM 1945 C C . SER A 1 261 ? -5.866 -6.131 -14.931 1.00 64.38 261 SER A C 1
ATOM 1947 O O . SER A 1 261 ? -4.926 -6.853 -14.609 1.00 64.38 261 SER A O 1
ATOM 1949 N N . LYS A 1 262 ? -5.676 -4.889 -15.393 1.00 81.38 262 LYS A N 1
ATOM 1950 C CA . LYS A 1 262 ? -4.351 -4.309 -15.653 1.00 81.38 262 LYS A CA 1
ATOM 1951 C C . LYS A 1 262 ? -4.199 -2.900 -15.086 1.00 81.38 262 LYS A C 1
ATOM 1953 O O . LYS A 1 262 ? -5.179 -2.175 -14.936 1.00 81.38 262 LYS A O 1
ATOM 1958 N N . ILE A 1 263 ? -2.952 -2.521 -14.800 1.00 84.12 263 ILE A N 1
ATOM 1959 C CA . ILE A 1 263 ? -2.587 -1.300 -14.053 1.00 84.12 263 ILE A CA 1
ATOM 1960 C C . ILE A 1 263 ? -2.595 -0.018 -14.914 1.00 84.12 263 ILE A C 1
ATOM 1962 O O . ILE A 1 263 ? -2.763 1.080 -14.379 1.00 84.12 263 ILE A O 1
ATOM 1966 N N . GLY A 1 264 ? -2.458 -0.142 -16.237 1.00 84.56 264 GLY A N 1
ATOM 1967 C CA . GLY A 1 264 ? -2.394 1.003 -17.158 1.00 84.56 264 GLY A CA 1
ATOM 1968 C C . GLY A 1 264 ? -1.070 1.779 -17.098 1.00 84.56 264 GLY A C 1
ATOM 1969 O O . GLY A 1 264 ? -0.162 1.431 -16.333 1.00 84.56 264 GLY A O 1
ATOM 1970 N N . THR A 1 265 ? -0.963 2.843 -17.896 1.00 85.31 265 THR A N 1
ATOM 1971 C CA . THR A 1 265 ? 0.238 3.693 -17.977 1.00 85.31 265 THR A CA 1
ATOM 1972 C C . THR A 1 265 ? 0.272 4.746 -16.863 1.00 85.31 265 THR A C 1
ATOM 1974 O O . THR A 1 265 ? -0.789 5.126 -16.354 1.00 85.31 265 THR A O 1
ATOM 1977 N N . PRO A 1 266 ? 1.457 5.239 -16.460 1.00 88.50 266 PRO A N 1
ATOM 1978 C CA . PRO A 1 266 ? 1.552 6.390 -15.559 1.00 88.50 266 PRO A CA 1
ATOM 1979 C C . PRO A 1 266 ? 0.925 7.647 -16.185 1.00 88.50 266 PRO A C 1
ATOM 1981 O O . PRO A 1 266 ? 0.783 7.739 -17.408 1.00 88.50 266 PRO A O 1
ATOM 1984 N N . THR A 1 267 ? 0.519 8.597 -15.341 1.00 89.75 267 THR A N 1
ATOM 1985 C CA . THR A 1 267 ? 0.144 9.951 -15.783 1.00 89.75 267 THR A CA 1
ATOM 1986 C C . THR A 1 267 ? 1.402 10.749 -16.134 1.00 89.75 267 THR A C 1
ATOM 1988 O O . THR A 1 267 ? 2.502 10.370 -15.739 1.00 89.75 267 THR A O 1
ATOM 1991 N N . GLU A 1 268 ? 1.267 11.882 -16.828 1.00 88.12 268 GLU A N 1
ATOM 1992 C CA . GLU A 1 268 ? 2.410 12.762 -17.143 1.00 88.12 268 GLU A CA 1
ATOM 1993 C C . GLU A 1 268 ? 3.151 13.215 -15.870 1.00 88.12 268 GLU A C 1
ATOM 1995 O O . GLU A 1 268 ? 4.364 13.074 -15.769 1.00 88.12 268 GLU A O 1
ATOM 2000 N N . ALA A 1 269 ? 2.409 13.640 -14.843 1.00 88.44 269 ALA A N 1
ATOM 2001 C CA . ALA A 1 269 ? 2.991 14.040 -13.560 1.00 88.44 269 ALA A CA 1
ATOM 2002 C C . ALA A 1 269 ? 3.664 12.872 -12.811 1.00 88.44 269 ALA A C 1
ATOM 2004 O O . ALA A 1 269 ? 4.652 13.069 -12.105 1.00 88.44 269 ALA A O 1
ATOM 2005 N N . GLU A 1 270 ? 3.133 11.651 -12.944 1.00 91.62 270 GLU A N 1
ATOM 2006 C CA . GLU A 1 270 ? 3.775 10.454 -12.395 1.00 91.62 270 GLU A CA 1
ATOM 2007 C C . GLU A 1 270 ? 5.071 10.138 -13.156 1.00 91.62 270 GLU A C 1
ATOM 2009 O O . GLU A 1 270 ? 6.072 9.793 -12.527 1.00 91.62 270 GLU A O 1
ATOM 2014 N N . GLN A 1 271 ? 5.072 10.300 -14.481 1.00 90.62 271 GLN A N 1
ATOM 2015 C CA . GLN A 1 271 ? 6.240 10.078 -15.329 1.00 90.62 271 GLN A CA 1
ATOM 2016 C C . GLN A 1 271 ? 7.380 11.047 -14.996 1.00 90.62 271 GLN A C 1
ATOM 2018 O O . GLN A 1 271 ? 8.504 10.594 -14.803 1.00 90.62 271 GLN A O 1
ATOM 2023 N N . ASP A 1 272 ? 7.083 12.336 -14.796 1.00 90.00 272 ASP A N 1
ATOM 2024 C CA . ASP A 1 272 ? 8.077 13.335 -14.369 1.00 90.00 272 ASP A CA 1
ATOM 2025 C C . ASP A 1 272 ? 8.807 12.915 -13.080 1.00 90.00 272 ASP A C 1
ATOM 2027 O O . ASP A 1 272 ? 9.987 13.205 -12.879 1.00 90.00 272 ASP A O 1
ATOM 2031 N N . MET A 1 273 ? 8.102 12.228 -12.176 1.00 91.06 273 MET A N 1
ATOM 2032 C CA . MET A 1 273 ? 8.695 11.700 -10.947 1.00 91.06 273 MET A CA 1
ATOM 2033 C C . MET A 1 273 ? 9.450 10.388 -11.178 1.00 91.06 273 MET A C 1
ATOM 2035 O O . MET A 1 273 ? 10.460 10.150 -10.516 1.00 91.06 273 MET A O 1
ATOM 2039 N N . LEU A 1 274 ? 8.986 9.532 -12.091 1.00 90.56 274 LEU A N 1
ATOM 2040 C CA . LEU A 1 274 ? 9.673 8.293 -12.464 1.00 90.56 274 LEU A CA 1
ATOM 2041 C C . LEU A 1 274 ? 11.006 8.551 -13.172 1.00 90.56 274 LEU A C 1
ATOM 2043 O O . LEU A 1 274 ? 11.929 7.762 -12.995 1.00 90.56 274 LEU A O 1
ATOM 2047 N N . ASP A 1 275 ? 11.153 9.673 -13.874 1.00 88.31 275 ASP A N 1
ATOM 2048 C CA . ASP A 1 275 ? 12.423 10.083 -14.486 1.00 88.31 275 ASP A CA 1
ATOM 2049 C C . ASP A 1 275 ? 13.529 10.341 -13.442 1.00 88.31 275 ASP A C 1
ATOM 2051 O O . ASP A 1 275 ? 14.719 10.267 -13.745 1.00 88.31 275 ASP A O 1
ATOM 2055 N N . LEU A 1 276 ? 13.145 10.609 -12.188 1.00 88.38 276 LEU A N 1
ATOM 2056 C CA . LEU A 1 276 ? 14.058 10.761 -11.051 1.00 88.38 276 LEU A CA 1
ATOM 2057 C C . LEU A 1 276 ? 14.320 9.436 -10.312 1.00 88.38 276 LEU A C 1
ATOM 2059 O O . LEU A 1 276 ? 15.076 9.415 -9.334 1.00 88.38 276 LEU A O 1
ATOM 2063 N N . ALA A 1 277 ? 13.653 8.344 -10.698 1.00 88.50 277 ALA A N 1
ATOM 2064 C CA . ALA A 1 277 ? 13.786 7.045 -10.050 1.00 88.50 277 ALA A CA 1
ATOM 2065 C C . ALA A 1 277 ? 15.122 6.362 -10.388 1.00 88.50 277 ALA A C 1
ATOM 2067 O O . ALA A 1 277 ? 15.821 6.725 -11.333 1.00 88.50 277 ALA A O 1
ATOM 2068 N N . PHE A 1 278 ? 15.485 5.358 -9.592 1.00 84.69 278 PHE A N 1
ATOM 2069 C CA . PHE A 1 278 ? 16.681 4.559 -9.836 1.00 84.69 278 PHE A CA 1
ATOM 2070 C C . PHE A 1 278 ? 16.388 3.515 -10.920 1.00 84.69 278 PHE A C 1
ATOM 2072 O O . PHE A 1 278 ? 15.513 2.673 -10.735 1.00 84.69 278 PHE A O 1
ATOM 2079 N N . GLU A 1 279 ? 17.110 3.584 -12.042 1.00 85.56 279 GLU A N 1
ATOM 2080 C CA . GLU A 1 279 ? 16.986 2.657 -13.180 1.00 85.56 279 GLU A CA 1
ATOM 2081 C C . GLU A 1 279 ? 15.523 2.398 -13.614 1.00 85.56 279 GLU A C 1
ATOM 2083 O O . GLU A 1 279 ? 15.034 1.261 -13.545 1.00 85.56 279 GLU A O 1
ATOM 2088 N N . PRO A 1 280 ? 14.781 3.434 -14.053 1.00 88.62 280 PRO A N 1
ATOM 2089 C CA . PRO A 1 280 ? 13.407 3.256 -14.495 1.00 88.62 280 PRO A CA 1
ATOM 2090 C C . PRO A 1 280 ? 13.329 2.344 -15.727 1.00 88.62 280 PRO A C 1
ATOM 2092 O O . PRO A 1 280 ? 14.151 2.389 -16.636 1.00 88.62 280 PRO A O 1
ATOM 2095 N N . GLN A 1 281 ? 12.300 1.507 -15.729 1.00 89.69 281 GLN A N 1
ATOM 2096 C CA . GLN A 1 281 ? 11.872 0.619 -16.814 1.00 89.69 281 GLN A CA 1
ATOM 2097 C C . GLN A 1 281 ? 10.576 1.147 -17.452 1.00 89.69 281 GLN A C 1
ATOM 2099 O O . GLN A 1 281 ? 9.841 1.883 -16.789 1.00 89.69 281 GLN A O 1
ATOM 2104 N N . SER A 1 282 ? 10.210 0.706 -18.657 1.00 87.75 282 SER A N 1
ATOM 2105 C CA . SER A 1 282 ? 8.983 1.173 -19.334 1.00 87.75 282 SER A CA 1
ATOM 2106 C C . SER A 1 282 ? 7.682 0.776 -18.637 1.00 87.75 282 SER A C 1
ATOM 2108 O O . SER A 1 282 ? 6.658 1.441 -18.784 1.00 87.75 282 SER A O 1
ATOM 2110 N N . THR A 1 283 ? 7.714 -0.276 -17.818 1.00 90.81 283 THR A N 1
ATOM 2111 C CA . THR A 1 283 ? 6.590 -0.688 -16.965 1.00 90.81 283 THR A CA 1
ATOM 2112 C C . THR A 1 283 ? 6.714 -0.182 -15.521 1.00 90.81 283 THR A C 1
ATOM 2114 O O . THR A 1 283 ? 6.059 -0.708 -14.612 1.00 90.81 283 THR A O 1
ATOM 2117 N N . SER A 1 284 ? 7.562 0.823 -15.277 1.00 92.25 284 SER A N 1
ATOM 2118 C CA . SER A 1 284 ? 7.699 1.441 -13.954 1.00 92.25 284 SER A CA 1
ATOM 2119 C C . SER A 1 284 ? 6.465 2.237 -13.577 1.00 92.25 284 SER A C 1
ATOM 2121 O O . SER A 1 284 ? 5.843 2.896 -14.406 1.00 92.25 284 SER A O 1
ATOM 2123 N N . ARG A 1 285 ? 6.127 2.189 -12.292 1.00 93.81 285 ARG A N 1
ATOM 2124 C CA . ARG A 1 285 ? 5.030 2.942 -11.690 1.00 93.81 285 ARG A CA 1
ATOM 2125 C C . ARG A 1 285 ? 5.428 3.400 -10.293 1.00 93.81 285 ARG A C 1
ATOM 2127 O O . ARG A 1 285 ? 6.252 2.773 -9.624 1.00 93.81 285 ARG A O 1
ATOM 2134 N N . LEU A 1 286 ? 4.820 4.481 -9.823 1.00 93.31 286 LEU A N 1
ATOM 2135 C CA . LEU A 1 286 ? 4.875 4.858 -8.419 1.00 93.31 286 LEU A CA 1
ATOM 2136 C C . LEU A 1 286 ? 3.853 4.021 -7.657 1.00 93.31 286 LEU A C 1
ATOM 2138 O O . LEU A 1 286 ? 2.646 4.161 -7.846 1.00 93.31 286 LEU A O 1
ATOM 2142 N N . GLY A 1 287 ? 4.316 3.169 -6.745 1.00 90.94 287 GLY A N 1
ATOM 2143 C CA . GLY A 1 287 ? 3.441 2.240 -6.036 1.00 90.94 287 GLY A CA 1
ATOM 2144 C C . GLY A 1 287 ? 2.335 2.915 -5.216 1.00 90.94 287 GLY A C 1
ATOM 2145 O O . GLY A 1 287 ? 1.284 2.318 -4.985 1.00 90.94 287 GLY A O 1
ATOM 2146 N N . CYS A 1 288 ? 2.521 4.179 -4.827 1.00 91.81 288 CYS A N 1
ATOM 2147 C CA . CYS A 1 288 ? 1.476 4.969 -4.175 1.00 91.81 288 CYS A CA 1
ATOM 2148 C C . CYS A 1 288 ? 0.280 5.311 -5.082 1.00 91.81 288 CYS A C 1
ATOM 2150 O O . CYS A 1 288 ? -0.805 5.547 -4.563 1.00 91.81 288 CYS A O 1
ATOM 2152 N N . GLN A 1 289 ? 0.456 5.314 -6.406 1.00 91.25 289 GLN A N 1
ATOM 2153 C CA . GLN A 1 289 ? -0.606 5.603 -7.376 1.00 91.25 289 GLN A CA 1
ATOM 2154 C C . GLN A 1 289 ? -1.343 4.340 -7.838 1.00 91.25 289 GLN A C 1
ATOM 2156 O O . GLN A 1 289 ? -2.436 4.412 -8.401 1.00 91.25 289 GLN A O 1
ATOM 2161 N N . ILE A 1 290 ? -0.778 3.160 -7.573 1.00 90.00 290 ILE A N 1
ATOM 2162 C CA . ILE A 1 290 ? -1.396 1.884 -7.927 1.00 90.00 290 ILE A CA 1
ATOM 2163 C C . ILE A 1 290 ? -2.464 1.550 -6.889 1.00 90.00 290 ILE A C 1
ATOM 2165 O O . ILE A 1 290 ? -2.151 1.148 -5.771 1.00 90.00 290 ILE A O 1
ATOM 2169 N N . THR A 1 291 ? -3.734 1.678 -7.273 1.00 89.25 291 THR A N 1
ATOM 2170 C CA . THR A 1 291 ? -4.861 1.213 -6.454 1.00 89.25 291 THR A CA 1
ATOM 2171 C C . THR A 1 291 ? -5.184 -0.233 -6.798 1.00 89.25 291 THR A C 1
ATOM 2173 O O . THR A 1 291 ? -5.490 -0.554 -7.946 1.00 89.25 291 THR A O 1
ATOM 2176 N N . LEU A 1 292 ? -5.139 -1.113 -5.800 1.00 89.25 292 LEU A N 1
ATOM 2177 C CA . LEU A 1 292 ? -5.385 -2.533 -6.012 1.00 89.25 292 LEU A CA 1
ATOM 2178 C C . LEU A 1 292 ? -6.878 -2.821 -6.155 1.00 89.25 292 LEU A C 1
ATOM 2180 O O . LEU A 1 292 ? -7.675 -2.472 -5.286 1.00 89.25 292 LEU A O 1
ATOM 2184 N N . THR A 1 293 ? -7.251 -3.493 -7.236 1.00 88.81 293 THR A N 1
ATOM 2185 C CA . THR A 1 293 ? -8.611 -3.978 -7.487 1.00 88.81 293 THR A CA 1
ATOM 2186 C C . THR A 1 293 ? -8.645 -5.496 -7.362 1.00 88.81 293 THR A C 1
ATOM 2188 O O . THR A 1 293 ? -7.610 -6.161 -7.446 1.00 88.81 293 THR A O 1
ATOM 2191 N N . LYS A 1 294 ? -9.838 -6.078 -7.218 1.00 86.88 294 LYS A N 1
ATOM 2192 C CA . LYS A 1 294 ? -10.009 -7.540 -7.207 1.00 86.88 294 LYS A CA 1
ATOM 2193 C C . LYS A 1 294 ? -9.380 -8.248 -8.417 1.00 86.88 294 LYS A C 1
ATOM 2195 O O . LYS A 1 294 ? -8.927 -9.382 -8.309 1.00 86.88 294 LYS A O 1
ATOM 2200 N N . ALA A 1 295 ? -9.370 -7.602 -9.579 1.00 86.38 295 ALA A N 1
ATOM 2201 C CA . ALA A 1 295 ? -8.851 -8.200 -10.804 1.00 86.38 295 ALA A CA 1
ATOM 2202 C C . ALA A 1 295 ? -7.311 -8.292 -10.836 1.00 86.38 295 ALA A C 1
ATOM 2204 O O . ALA A 1 295 ? -6.774 -8.965 -11.708 1.00 86.38 295 ALA A O 1
ATOM 2205 N N . LEU A 1 296 ? -6.624 -7.662 -9.875 1.00 88.00 296 LEU A N 1
ATOM 2206 C CA . LEU A 1 296 ? -5.172 -7.715 -9.686 1.00 88.00 296 LEU A CA 1
ATOM 2207 C C . LEU A 1 296 ? -4.740 -8.801 -8.680 1.00 88.00 296 LEU A C 1
ATOM 2209 O O . LEU A 1 296 ? -3.628 -8.757 -8.154 1.00 88.00 296 LEU A O 1
ATOM 2213 N N . ASP A 1 297 ? -5.603 -9.776 -8.379 1.00 90.69 297 ASP A N 1
ATOM 2214 C CA . ASP A 1 297 ? -5.221 -10.915 -7.542 1.00 90.69 297 ASP A CA 1
ATOM 2215 C C . ASP A 1 297 ? -4.171 -11.787 -8.245 1.00 90.69 297 ASP A C 1
ATOM 2217 O O . ASP A 1 297 ? -4.390 -12.300 -9.342 1.00 90.69 297 ASP A O 1
ATOM 2221 N N . GLY A 1 298 ? -3.014 -11.950 -7.604 1.00 91.56 298 GLY A N 1
ATOM 2222 C CA . GLY A 1 298 ? -1.835 -12.592 -8.179 1.00 91.56 298 GLY A CA 1
ATOM 2223 C C . GLY A 1 298 ? -0.852 -11.634 -8.856 1.00 91.56 298 GLY A C 1
ATOM 2224 O O . GLY A 1 298 ? 0.127 -12.120 -9.422 1.00 91.56 298 GLY A O 1
ATOM 2225 N N . LEU A 1 299 ? -1.073 -10.315 -8.776 1.00 93.00 299 LEU A N 1
ATOM 2226 C CA . LEU A 1 299 ? -0.181 -9.288 -9.323 1.00 93.00 299 LEU A CA 1
ATOM 2227 C C . LEU A 1 299 ? 1.282 -9.541 -8.938 1.00 93.00 299 LEU A C 1
ATOM 2229 O O . LEU A 1 299 ? 1.590 -9.746 -7.764 1.00 93.00 299 LEU A O 1
ATOM 2233 N N . VAL A 1 300 ? 2.176 -9.476 -9.926 1.00 93.81 300 VAL A N 1
ATOM 2234 C CA . VAL A 1 300 ? 3.626 -9.607 -9.734 1.00 93.81 300 VAL A CA 1
ATOM 2235 C C . VAL A 1 300 ? 4.294 -8.246 -9.887 1.00 93.81 300 VAL A C 1
ATOM 2237 O O . VAL A 1 300 ? 4.238 -7.623 -10.949 1.00 93.81 300 VAL A O 1
ATOM 2240 N N . ILE A 1 301 ? 4.947 -7.815 -8.813 1.00 94.56 301 ILE A N 1
ATOM 2241 C CA . ILE A 1 301 ? 5.704 -6.573 -8.720 1.00 94.56 301 ILE A CA 1
ATOM 2242 C C . ILE A 1 301 ? 7.177 -6.906 -8.547 1.00 94.56 301 ILE A C 1
ATOM 2244 O O . ILE A 1 301 ? 7.556 -7.739 -7.727 1.00 94.56 301 ILE A O 1
ATOM 2248 N N . LEU A 1 302 ? 8.005 -6.216 -9.310 1.00 93.81 302 LEU A N 1
ATOM 2249 C CA . LEU A 1 302 ? 9.447 -6.317 -9.288 1.00 93.81 302 LEU A CA 1
ATOM 2250 C C . LEU A 1 302 ? 10.000 -5.118 -8.514 1.00 93.81 302 LEU A C 1
ATOM 2252 O O . LEU A 1 302 ? 9.638 -3.967 -8.771 1.00 93.81 302 LEU A O 1
ATOM 2256 N N . LEU A 1 303 ? 10.839 -5.403 -7.526 1.00 92.69 303 LEU A N 1
ATOM 2257 C CA . LEU A 1 303 ? 11.446 -4.405 -6.657 1.00 92.69 303 LEU A CA 1
ATOM 2258 C C . LEU A 1 303 ? 12.848 -4.061 -7.192 1.00 92.69 303 LEU A C 1
ATOM 2260 O O . LEU A 1 303 ? 13.651 -4.987 -7.360 1.00 92.69 303 LEU A O 1
ATOM 2264 N N . PRO A 1 304 ? 13.147 -2.782 -7.480 1.00 88.44 304 PRO A N 1
ATOM 2265 C CA . PRO A 1 304 ? 14.488 -2.338 -7.873 1.00 88.44 304 PRO A CA 1
ATOM 2266 C C . PRO A 1 304 ? 15.495 -2.449 -6.713 1.00 88.44 304 PRO A C 1
ATOM 2268 O O . PRO A 1 304 ? 15.107 -2.622 -5.557 1.00 88.44 304 PRO A O 1
ATOM 2271 N N . GLU A 1 305 ? 16.799 -2.391 -7.019 1.00 80.44 305 GLU A N 1
ATOM 2272 C CA . GLU A 1 305 ? 17.877 -2.527 -6.016 1.00 80.44 305 GLU A CA 1
ATOM 2273 C C . GLU A 1 305 ? 17.955 -1.366 -5.024 1.00 80.44 305 GLU A C 1
ATOM 2275 O O . GLU A 1 305 ? 18.412 -1.555 -3.897 1.00 80.44 305 GLU A O 1
ATOM 2280 N N . GLY A 1 306 ? 17.500 -0.182 -5.427 1.00 72.50 306 GLY A N 1
ATOM 2281 C CA . GLY A 1 306 ? 17.532 1.012 -4.600 1.00 72.50 306 GLY A CA 1
ATOM 2282 C C . GLY A 1 306 ? 16.364 1.943 -4.887 1.00 72.50 306 GLY A C 1
ATOM 2283 O O . GLY A 1 306 ? 15.714 1.866 -5.928 1.00 72.50 306 GLY A O 1
ATOM 2284 N N . SER A 1 307 ? 16.119 2.845 -3.943 1.00 67.31 307 SER A N 1
ATOM 2285 C CA . SER A 1 307 ? 15.229 3.990 -4.098 1.00 67.31 307 SER A CA 1
ATOM 2286 C C . SER A 1 307 ? 16.063 5.264 -4.110 1.00 67.31 307 SER A C 1
ATOM 2288 O O . SER A 1 307 ? 16.937 5.421 -3.263 1.00 67.31 307 SER A O 1
ATOM 2290 N N . ASN A 1 308 ? 15.789 6.183 -5.034 1.00 66.31 308 ASN A N 1
ATOM 2291 C CA . ASN A 1 308 ? 16.488 7.463 -5.070 1.00 66.31 308 ASN A CA 1
ATOM 2292 C C . ASN A 1 308 ? 15.809 8.459 -4.116 1.00 66.31 308 ASN A C 1
ATOM 2294 O O . ASN A 1 308 ? 14.658 8.846 -4.341 1.00 66.31 308 ASN A O 1
ATOM 2298 N N . ASN A 1 309 ? 16.496 8.858 -3.046 1.00 61.59 309 ASN A N 1
ATOM 2299 C CA . ASN A 1 309 ? 16.031 9.895 -2.134 1.00 61.59 309 ASN A CA 1
ATOM 2300 C C . ASN A 1 309 ? 17.010 11.074 -2.181 1.00 61.59 309 ASN A C 1
ATOM 2302 O O . ASN A 1 309 ? 18.164 10.954 -1.788 1.00 61.59 309 ASN A O 1
ATOM 2306 N N . LEU A 1 310 ? 16.539 12.239 -2.639 1.00 57.81 310 LEU A N 1
ATOM 2307 C CA . LEU A 1 310 ? 17.357 13.448 -2.835 1.00 57.81 310 LEU A CA 1
ATOM 2308 C C . LEU A 1 310 ? 18.086 13.910 -1.552 1.00 57.81 310 LEU A C 1
ATOM 2310 O O . LEU A 1 310 ? 19.034 14.688 -1.624 1.00 57.81 310 LEU A O 1
ATOM 2314 N N . MET A 1 311 ? 17.643 13.460 -0.372 1.00 58.59 311 MET A N 1
ATOM 2315 C CA . MET A 1 311 ? 18.298 13.755 0.906 1.00 58.59 311 MET A CA 1
ATOM 2316 C C . MET A 1 311 ? 19.552 12.909 1.178 1.00 58.59 311 MET A C 1
ATOM 2318 O O . MET A 1 311 ? 20.371 13.335 1.992 1.00 58.59 311 MET A O 1
ATOM 2322 N N . ASP A 1 312 ? 19.733 11.771 0.503 1.00 59.19 312 ASP A N 1
ATOM 2323 C CA . ASP A 1 312 ? 20.885 10.881 0.708 1.00 59.19 312 ASP A CA 1
ATOM 2324 C C . ASP A 1 312 ? 22.169 11.428 0.057 1.00 59.19 312 ASP A C 1
ATOM 2326 O O . ASP A 1 312 ? 23.276 11.131 0.507 1.00 59.19 312 ASP A O 1
ATOM 2330 N N . ASP A 1 313 ? 22.023 12.300 -0.946 1.00 56.75 313 ASP A N 1
ATOM 2331 C CA . ASP A 1 313 ? 23.125 12.870 -1.729 1.00 56.75 313 ASP A CA 1
ATOM 2332 C C . ASP A 1 313 ? 23.675 14.196 -1.179 1.00 56.75 313 ASP A C 1
ATOM 2334 O O . ASP A 1 313 ? 24.532 14.812 -1.815 1.00 56.75 313 ASP A O 1
ATOM 2338 N N . ILE A 1 314 ? 23.216 14.675 -0.016 1.00 53.31 314 ILE A N 1
ATOM 2339 C CA . ILE A 1 314 ? 23.776 15.888 0.598 1.00 53.31 314 ILE A CA 1
ATOM 2340 C C . ILE A 1 314 ? 25.002 15.483 1.427 1.00 53.31 314 ILE A C 1
ATOM 2342 O O . ILE A 1 314 ? 24.840 14.935 2.523 1.00 53.31 314 ILE A O 1
ATOM 2346 N N . PRO A 1 315 ? 26.240 15.772 0.978 1.00 51.53 315 PRO A N 1
ATOM 2347 C CA . PRO A 1 315 ? 27.412 15.499 1.786 1.00 51.53 315 PRO A CA 1
ATOM 2348 C C . PRO A 1 315 ? 27.347 16.428 2.997 1.00 51.53 315 PRO A C 1
ATOM 2350 O O . PRO A 1 315 ? 27.379 17.653 2.855 1.00 51.53 315 PRO A O 1
ATOM 2353 N N . PHE A 1 316 ? 27.261 15.863 4.200 1.00 53.34 316 PHE A N 1
ATOM 2354 C CA . PHE A 1 316 ? 27.598 16.602 5.411 1.00 53.34 316 PHE A CA 1
ATOM 2355 C C . PHE A 1 316 ? 29.114 16.824 5.406 1.00 53.34 316 PHE A C 1
ATOM 2357 O O . PHE A 1 316 ? 29.864 16.054 6.001 1.00 53.34 316 PHE A O 1
ATOM 2364 N N . ASP A 1 317 ? 29.567 17.847 4.685 1.00 59.19 317 ASP A N 1
ATOM 2365 C CA . ASP A 1 317 ? 30.938 18.339 4.789 1.00 59.19 317 ASP A CA 1
ATOM 2366 C C . ASP A 1 317 ? 31.026 19.103 6.120 1.00 59.19 317 ASP A C 1
ATOM 2368 O O . ASP A 1 317 ? 30.580 20.248 6.242 1.00 59.19 317 ASP A O 1
ATOM 2372 N N . GLY A 1 318 ? 31.436 18.373 7.160 1.00 56.59 318 GLY A N 1
ATOM 2373 C CA . GLY A 1 318 ? 31.614 18.864 8.528 1.00 56.59 318 GLY A CA 1
ATOM 2374 C C . GLY A 1 318 ? 32.928 19.601 8.726 1.00 56.59 318 GLY A C 1
ATOM 2375 O O . GLY A 1 318 ? 33.956 19.138 8.185 1.00 56.59 318 GLY A O 1
#

InterPro domains:
  IPR001041 2Fe-2S ferredoxin-type iron-sulfur binding domain [cd00207] (185-301)
  IPR001055 Adrenodoxin-like [PTHR23426] (106-312)
  IPR012675 Beta-grasp domain superfamily [G3DSA:3.10.20.30] (177-315)
  IPR036010 2Fe-2S ferredoxin-like superfamily [SSF54292] (184-305)

Foldseek 3Di:
DDDDDDDDDDDDDDDDDDDDDDDDDDDDDDDDDDDDDDDDDDDDDDDDDDDDDDDDDDPPPPPPPDPDDPDPPDPPPPPDDDPPQFLLRVQLVVCVVVVDDSQLSVLLQVVCVLVVNDSNCNNVVLPVQCPPVVVPDGNCNVVSSVVSVVVVVVQVPWDKFKEKEAEPVQWDQPDQDPVGFGQIDGNDCPPIDIWIDTAFDFLLCLCPVNPTPCSVVSVVQAVCPVVLPLPAQSQKWAWHVVQADAPDDPPPDDDDDDPPLHQYAYHPSQVVRLVQWDRDGRRMGRRSPGGDHPSCHHTYIYGYPGGDDPVVPDDPPD

pLDDT: mean 70.33, std 24.68, range [24.17, 95.25]